Protein AF-M5FWN9-F1 (afdb_monomer_lite)

Foldseek 3Di:
DDDDDDDDDPPPPPPPPDFDKFKKKWWDFDQFKTKIKRDDPVLVVLVQLLQLFPVRQFWPDWDWDADPVRITMIITGGFDRQQPDLQRALLVLQVVQSSVFSCVLVVWFWDDFDDFDPDPRGTLGMTMTMHRPDDDPPPQRFQGKKKWFALDQFKIKTGQDFPVCLVVLVVLLCVLQVVFFDDKDDDPDSMIITGGHPDGQADDPDDPDPDGSVNVSQVVCVVVVWHWRDFADGNDPDPDGGMTMTTDSPGHRVSPPVSVVSVCSSVVPPDDP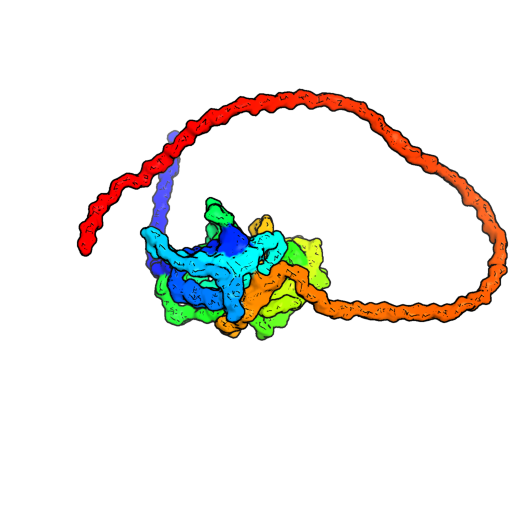DPPDPPPPPPPPPDDDDDDDDDDDDDDDDDDDDDDDDDDDDDDDDDDDDDDDDDDDDDDDDDDDDDDDDDDDDDDDDD

Radius of gyration: 31.68 Å; chains: 1; bounding box: 100×68×86 Å

Organism: Dacryopinax primogenitus (strain DJM 731) (NCBI:txid1858805)

Sequence (351 aa):
MTSKPRRGAFKRGDSATSSPTAFGRLDLCGSNIIRLVGFPLDVLEGLQPVLRGDDGRGVLNVKKYTNEKGEKTAVLTLLGKPWTTDCGNVSTDILLTVICGHLHKHLFQPTTGLPPPRTTPPVHLSITFKRPVHPPSDAPRTRSVFAISFPTPTLVRTVSIPAVDEPLIFTEILGLWGGEVRDYRSLADGCYDIRLRPRRLFSSNSVGDNQTPLSALIEYLHSKGFPLIHSLHFHSKSPYPDFFLFDCPDGPVREDADPAYVNHVLTAQDGYYPDLVVEKKTKVKKERGPPTVEPKKGLFSFLRGRRSSNPNPTIAPAAVAAVTDFHSRHSLDSRPDASSFYANGVAESYM

Structure (mmCIF, N/CA/C/O backbone):
data_AF-M5FWN9-F1
#
_entry.id   AF-M5FWN9-F1
#
loop_
_atom_site.group_PDB
_atom_site.id
_atom_site.type_symbol
_atom_site.label_atom_id
_atom_site.label_alt_id
_atom_site.label_comp_id
_atom_site.label_asym_id
_atom_site.label_entity_id
_atom_site.label_seq_id
_atom_site.pdbx_PDB_ins_code
_atom_site.Cartn_x
_atom_site.Cartn_y
_atom_site.Cartn_z
_atom_site.occupancy
_atom_site.B_iso_or_equiv
_atom_site.auth_seq_id
_atom_site.auth_comp_id
_atom_site.auth_asym_id
_atom_site.auth_atom_id
_atom_site.pdbx_PDB_model_num
ATOM 1 N N . MET A 1 1 ? -33.454 51.004 -8.753 1.00 43.19 1 MET A N 1
ATOM 2 C CA . MET A 1 1 ? -33.748 50.012 -7.694 1.00 43.19 1 MET A CA 1
ATOM 3 C C . MET A 1 1 ? -33.302 48.644 -8.186 1.00 43.19 1 MET A C 1
ATOM 5 O O . MET A 1 1 ? -33.863 48.170 -9.162 1.00 43.19 1 MET A O 1
ATOM 9 N N . THR A 1 2 ? -32.279 48.042 -7.582 1.00 47.12 2 THR A N 1
ATOM 10 C CA . THR A 1 2 ? -31.734 46.734 -7.990 1.00 47.12 2 THR A CA 1
ATOM 11 C C . THR A 1 2 ? -32.120 45.667 -6.966 1.00 47.12 2 THR A C 1
ATOM 13 O O . THR A 1 2 ? -31.725 45.729 -5.802 1.00 47.12 2 THR A O 1
ATOM 16 N N . SER A 1 3 ? -32.934 44.694 -7.377 1.00 55.44 3 SER A N 1
ATOM 17 C CA . SER A 1 3 ? -33.392 43.608 -6.509 1.00 55.44 3 SER A CA 1
ATOM 18 C C . SER A 1 3 ? -32.260 42.607 -6.252 1.00 55.44 3 SER A C 1
ATOM 20 O O . SER A 1 3 ? -31.730 41.989 -7.174 1.00 55.44 3 SER A O 1
ATOM 22 N N . LYS A 1 4 ? -31.881 42.418 -4.981 1.00 58.03 4 LYS A N 1
ATOM 23 C CA . LYS A 1 4 ? -30.938 41.353 -4.606 1.00 58.03 4 LYS A CA 1
ATOM 24 C C . LYS A 1 4 ? -31.556 39.982 -4.926 1.00 58.03 4 LYS A C 1
ATOM 26 O O . LYS A 1 4 ? -32.683 39.734 -4.488 1.00 58.03 4 LYS A O 1
ATOM 31 N N . PRO A 1 5 ? -30.839 39.068 -5.605 1.00 60.06 5 PRO A N 1
ATOM 32 C CA . PRO A 1 5 ? -31.324 37.710 -5.801 1.00 60.06 5 PRO A CA 1
ATOM 33 C C . PRO A 1 5 ? -31.457 37.013 -4.442 1.00 60.06 5 PRO A C 1
ATOM 35 O O . PRO A 1 5 ? -30.517 36.988 -3.641 1.00 60.06 5 PRO A O 1
ATOM 38 N N . ARG A 1 6 ? -32.636 36.443 -4.167 1.00 63.00 6 ARG A N 1
ATOM 39 C CA . ARG A 1 6 ? -32.842 35.585 -2.994 1.00 63.00 6 ARG A CA 1
ATOM 40 C C . ARG A 1 6 ? -31.930 34.365 -3.129 1.00 63.00 6 ARG A C 1
ATOM 42 O O . ARG A 1 6 ? -32.027 33.643 -4.118 1.00 63.00 6 ARG A O 1
ATOM 49 N N . ARG A 1 7 ? -31.071 34.120 -2.132 1.00 66.00 7 ARG A N 1
ATOM 50 C CA . ARG A 1 7 ? -30.319 32.859 -2.027 1.00 66.00 7 ARG A CA 1
ATOM 51 C C . ARG A 1 7 ? -31.328 31.712 -2.017 1.00 66.00 7 ARG A C 1
ATOM 53 O O . ARG A 1 7 ? -32.129 31.623 -1.089 1.00 66.00 7 ARG A O 1
ATOM 60 N N . GLY A 1 8 ? -31.303 30.873 -3.051 1.00 66.50 8 GLY A N 1
ATOM 61 C CA . GLY A 1 8 ? -32.118 29.666 -3.092 1.00 66.50 8 GLY A CA 1
ATOM 62 C C . GLY A 1 8 ? -31.768 28.781 -1.901 1.00 66.50 8 GLY A C 1
ATOM 63 O O . GLY A 1 8 ? -30.589 28.548 -1.630 1.00 66.50 8 GLY A O 1
ATOM 64 N N . ALA A 1 9 ? -32.780 28.313 -1.173 1.00 65.44 9 ALA A N 1
ATOM 65 C CA . ALA A 1 9 ? -32.561 27.309 -0.146 1.00 65.44 9 ALA A CA 1
ATOM 66 C C . ALA A 1 9 ? -32.003 26.053 -0.824 1.00 65.44 9 ALA A C 1
ATOM 68 O O . ALA A 1 9 ? -32.633 25.515 -1.737 1.00 65.44 9 ALA A O 1
ATOM 69 N N . PHE A 1 10 ? -30.829 25.591 -0.388 1.00 62.97 10 PHE A N 1
ATOM 70 C CA . PHE A 1 10 ? -30.332 24.280 -0.784 1.00 62.97 10 PHE A CA 1
ATOM 71 C C . PHE A 1 10 ? -31.369 23.248 -0.344 1.00 62.97 10 PHE A C 1
ATOM 73 O O . PHE A 1 10 ? -31.519 22.991 0.853 1.00 62.97 10 PHE A O 1
ATOM 80 N N . LYS A 1 11 ? -32.088 22.660 -1.307 1.00 52.62 11 LYS A N 1
ATOM 81 C CA . LYS A 1 11 ? -32.835 21.433 -1.051 1.00 52.62 11 LYS A CA 1
ATOM 82 C C . LYS A 1 11 ? -31.810 20.415 -0.563 1.00 52.62 11 LYS A C 1
ATOM 84 O O . LYS A 1 11 ? -30.952 19.996 -1.338 1.00 52.62 11 LYS A O 1
ATOM 89 N N . ARG A 1 12 ? -31.888 20.034 0.715 1.00 55.81 12 ARG A N 1
ATOM 90 C CA . ARG A 1 12 ? -31.335 18.751 1.148 1.00 55.81 12 ARG A CA 1
ATOM 91 C C . ARG A 1 12 ? -32.097 17.720 0.328 1.00 55.81 12 ARG A C 1
ATOM 93 O O . ARG A 1 12 ? -33.279 17.522 0.584 1.00 55.81 12 ARG A O 1
ATOM 100 N N . GLY A 1 13 ? -31.461 17.183 -0.713 1.00 56.81 13 GLY A N 1
ATOM 101 C CA . GLY A 1 13 ? -32.001 16.023 -1.409 1.00 56.81 13 GLY A CA 1
ATOM 102 C C . GLY A 1 13 ? -32.223 14.942 -0.365 1.00 56.81 13 GLY A C 1
ATOM 103 O O . GLY A 1 13 ? -31.362 14.778 0.506 1.00 56.81 13 GLY A O 1
ATOM 104 N N . ASP A 1 14 ? -33.392 14.306 -0.408 1.00 45.78 14 ASP A N 1
ATOM 105 C CA . ASP A 1 14 ? -33.816 13.343 0.601 1.00 45.78 14 ASP A CA 1
ATOM 106 C C . ASP A 1 14 ? -32.684 12.351 0.836 1.00 45.78 14 ASP A C 1
ATOM 108 O O . ASP A 1 14 ? -32.205 11.697 -0.094 1.00 45.78 14 ASP A O 1
ATOM 112 N N . SER A 1 15 ? -32.167 12.355 2.065 1.00 53.25 15 SER A N 1
ATOM 113 C CA . SER A 1 15 ? -30.934 11.663 2.405 1.00 53.25 15 SER A CA 1
ATOM 114 C C . SER A 1 15 ? -31.164 10.173 2.227 1.00 53.25 15 SER A C 1
ATOM 116 O O . SER A 1 15 ? -31.764 9.539 3.098 1.00 53.25 15 SER A O 1
ATOM 118 N N . ALA A 1 16 ? -30.714 9.658 1.079 1.00 56.50 16 ALA A N 1
ATOM 119 C CA . ALA A 1 16 ? -30.777 8.252 0.725 1.00 56.50 16 ALA A CA 1
ATOM 120 C C . ALA A 1 16 ? -30.344 7.428 1.933 1.00 56.50 16 ALA A C 1
ATOM 122 O O . ALA A 1 16 ? -29.352 7.770 2.581 1.00 56.50 16 ALA A O 1
ATOM 123 N N . THR A 1 17 ? -31.113 6.384 2.240 1.00 56.47 17 THR A N 1
ATOM 124 C CA . THR A 1 17 ? -30.954 5.524 3.415 1.00 56.47 17 THR A CA 1
ATOM 125 C C . THR A 1 17 ? -29.614 4.796 3.362 1.00 56.47 17 THR A C 1
ATOM 127 O O . THR A 1 17 ? -29.535 3.633 2.963 1.00 56.47 17 THR A O 1
ATOM 130 N N . SER A 1 18 ? -28.538 5.498 3.714 1.00 71.56 18 SER A N 1
ATOM 131 C CA . SER A 1 18 ? -27.199 4.947 3.758 1.00 71.56 18 SER A CA 1
ATOM 132 C C . SER A 1 18 ? -27.162 3.914 4.869 1.00 71.56 18 SER A C 1
ATOM 134 O O . SER A 1 18 ? -27.456 4.204 6.030 1.00 71.56 18 SER A O 1
ATOM 136 N N . SER A 1 19 ? -26.811 2.684 4.499 1.00 78.94 19 SER A N 1
ATOM 137 C CA . SER A 1 19 ? -26.556 1.636 5.475 1.00 78.94 19 SER A CA 1
ATOM 138 C C . SER A 1 19 ? -25.526 2.139 6.494 1.00 78.94 19 SER A C 1
ATOM 140 O O . SER A 1 19 ? -24.578 2.841 6.115 1.00 78.94 19 SER A O 1
ATOM 142 N N . PRO A 1 20 ? -25.698 1.832 7.793 1.00 86.62 20 PRO A N 1
ATOM 143 C CA . PRO A 1 20 ? -24.765 2.285 8.812 1.00 86.62 20 PRO A CA 1
ATOM 144 C C . PRO A 1 20 ? -23.349 1.826 8.454 1.00 86.62 20 PRO A C 1
ATOM 146 O O . PRO A 1 20 ? -23.134 0.684 8.039 1.00 86.62 20 PRO A O 1
ATOM 149 N N . THR A 1 21 ? -22.382 2.731 8.587 1.00 91.31 21 THR A N 1
ATOM 150 C CA . THR A 1 21 ? -20.977 2.498 8.233 1.00 91.31 21 THR A CA 1
ATOM 151 C C . THR A 1 21 ? -20.097 2.609 9.469 1.00 91.31 21 THR A C 1
ATOM 153 O O . THR A 1 21 ? -20.176 3.572 10.226 1.00 91.31 21 THR A O 1
ATOM 156 N N . ALA A 1 22 ? -19.251 1.602 9.671 1.00 93.56 22 ALA A N 1
ATOM 157 C CA . ALA A 1 22 ? -18.143 1.662 10.605 1.00 93.56 22 ALA A CA 1
ATOM 158 C C . ALA A 1 22 ? -16.981 2.423 9.954 1.00 93.56 22 ALA A C 1
ATOM 160 O O . ALA A 1 22 ? -16.722 2.271 8.756 1.00 93.56 22 ALA A O 1
ATOM 161 N N . PHE A 1 23 ? -16.259 3.200 10.756 1.00 94.69 23 PHE A N 1
ATOM 162 C CA . PHE A 1 23 ? -15.080 3.943 10.328 1.00 94.69 23 PHE A CA 1
ATOM 163 C C . PHE A 1 23 ? -13.867 3.518 11.149 1.00 94.69 23 PHE A C 1
ATOM 165 O O . PHE A 1 23 ? -13.974 3.297 12.353 1.00 94.69 23 PHE A O 1
ATOM 172 N N . GLY A 1 24 ? -12.714 3.431 10.493 1.00 95.19 24 GLY A N 1
ATOM 173 C CA . GLY A 1 24 ? -11.424 3.221 11.142 1.00 95.19 24 GLY A CA 1
ATOM 174 C C . GLY A 1 24 ? -10.383 4.196 10.602 1.00 95.19 24 GLY A C 1
ATOM 175 O O . GLY A 1 24 ? -10.534 4.707 9.494 1.00 95.19 24 GLY A O 1
ATOM 176 N N . ARG A 1 25 ? -9.321 4.471 11.361 1.00 95.00 25 ARG A N 1
ATOM 177 C CA . ARG A 1 25 ? -8.203 5.315 10.917 1.00 95.00 25 ARG A CA 1
ATOM 178 C C . ARG A 1 25 ? -6.862 4.664 11.223 1.00 95.00 25 ARG A C 1
ATOM 180 O O . ARG A 1 25 ? -6.596 4.308 12.371 1.00 95.00 25 ARG A O 1
ATOM 187 N N . LEU A 1 26 ? -6.043 4.523 10.189 1.00 95.12 26 LEU A N 1
ATOM 188 C CA . LEU A 1 26 ? -4.643 4.118 10.257 1.00 95.12 26 LEU A CA 1
ATOM 189 C C . LEU A 1 26 ? -3.780 5.380 10.251 1.00 95.12 26 LEU A C 1
ATOM 191 O O . LEU A 1 26 ? -3.837 6.137 9.287 1.00 95.12 26 LEU A O 1
ATOM 195 N N . ASP A 1 27 ? -2.966 5.576 11.284 1.00 94.00 27 ASP A N 1
ATOM 196 C CA . ASP A 1 27 ? -1.932 6.610 11.323 1.00 94.00 27 ASP A CA 1
ATOM 197 C C . ASP A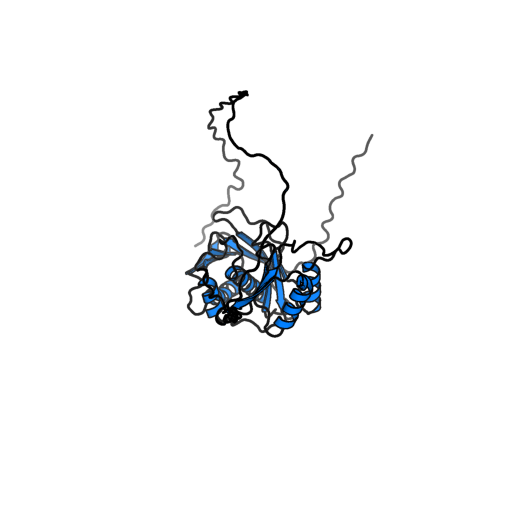 1 27 ? -0.544 5.946 11.436 1.00 94.00 27 ASP A C 1
ATOM 199 O O . ASP A 1 27 ? -0.323 5.114 12.322 1.00 94.00 27 ASP A O 1
ATOM 203 N N . LEU A 1 28 ? 0.404 6.331 10.576 1.00 93.06 28 LEU A N 1
ATOM 204 C CA . LEU A 1 28 ? 1.828 6.003 10.721 1.00 93.06 28 LEU A CA 1
ATOM 205 C C . LEU A 1 28 ? 2.528 7.172 11.424 1.00 93.06 28 LEU A C 1
ATOM 207 O O . LEU A 1 28 ? 2.612 8.275 10.883 1.00 93.06 28 LEU A O 1
ATOM 211 N N . CYS A 1 29 ? 2.997 6.942 12.647 1.00 92.81 29 CYS A N 1
ATOM 212 C CA . CYS A 1 29 ? 3.377 7.971 13.613 1.00 92.81 29 CYS A CA 1
ATOM 213 C C . CYS A 1 29 ? 4.830 7.827 14.092 1.00 92.81 29 CYS A C 1
ATOM 215 O O . CYS A 1 29 ? 5.324 6.723 14.333 1.00 92.81 29 CYS A O 1
ATOM 217 N N . GLY A 1 30 ? 5.500 8.952 14.349 1.00 92.06 30 GLY A N 1
ATOM 218 C CA . GLY A 1 30 ? 6.883 8.957 14.837 1.00 92.06 30 GLY A CA 1
ATOM 219 C C . GLY A 1 30 ? 7.803 8.183 13.900 1.00 92.06 30 GLY A C 1
ATOM 220 O O . GLY A 1 30 ? 7.626 8.247 12.695 1.00 92.06 30 GLY A O 1
ATOM 221 N N . SER A 1 31 ? 8.757 7.419 14.428 1.00 90.19 31 SER A N 1
ATOM 222 C CA . SER A 1 31 ? 9.664 6.618 13.592 1.00 90.19 31 SER A CA 1
ATOM 223 C C . SER A 1 31 ? 9.184 5.196 13.279 1.00 90.19 31 SER A C 1
ATOM 225 O O . SER A 1 31 ? 9.694 4.577 12.350 1.00 90.19 31 SER A O 1
ATOM 227 N N . ASN A 1 32 ? 8.288 4.647 14.104 1.00 92.69 32 ASN A N 1
ATOM 228 C CA . ASN A 1 32 ? 8.003 3.208 14.161 1.00 92.69 32 ASN A CA 1
ATOM 229 C C . ASN A 1 32 ? 6.676 2.863 14.873 1.00 92.69 32 ASN A C 1
ATOM 231 O O . ASN A 1 32 ? 6.500 1.740 15.339 1.00 92.69 32 ASN A O 1
ATOM 235 N N . ILE A 1 33 ? 5.751 3.815 15.023 1.00 93.69 33 ILE A N 1
ATOM 236 C CA . ILE A 1 33 ? 4.442 3.586 15.648 1.00 93.69 33 ILE A CA 1
ATOM 237 C C . ILE A 1 33 ? 3.354 3.468 14.576 1.00 93.69 33 ILE A C 1
ATOM 239 O O . ILE A 1 33 ? 3.084 4.430 13.865 1.00 93.69 33 ILE A O 1
ATOM 243 N N . ILE A 1 34 ? 2.659 2.334 14.521 1.00 94.12 34 ILE A N 1
ATOM 244 C CA . ILE A 1 34 ? 1.365 2.224 13.836 1.00 94.12 34 ILE A CA 1
ATOM 245 C C . ILE A 1 34 ? 0.270 2.503 14.867 1.00 94.12 34 ILE A C 1
ATOM 247 O O . ILE A 1 34 ? 0.265 1.913 15.949 1.00 94.12 34 ILE A O 1
ATOM 251 N N . ARG A 1 35 ? -0.685 3.374 14.543 1.00 95.25 35 ARG A N 1
ATOM 252 C CA . ARG A 1 35 ? -1.894 3.595 15.342 1.00 95.25 35 ARG A CA 1
ATOM 253 C C . ARG A 1 35 ? -3.125 3.246 14.513 1.00 95.25 35 ARG A C 1
ATOM 255 O O . ARG A 1 35 ? -3.277 3.711 13.391 1.00 95.25 35 ARG A O 1
ATOM 262 N N . LEU A 1 36 ? -4.010 2.450 15.097 1.00 95.62 36 LEU A N 1
ATOM 263 C CA . LEU A 1 36 ? -5.264 1.993 14.510 1.00 95.62 36 LEU A CA 1
ATOM 264 C C . LEU A 1 36 ? -6.401 2.415 15.441 1.00 95.62 36 LEU A C 1
ATOM 266 O O . LEU A 1 36 ? -6.452 1.965 16.584 1.00 95.62 36 LEU A O 1
ATOM 270 N N . VAL A 1 37 ? -7.290 3.287 14.972 1.00 95.25 37 VAL A N 1
ATOM 271 C CA . VAL A 1 37 ? -8.417 3.846 15.742 1.00 95.25 37 VAL A CA 1
ATOM 272 C C . VAL A 1 37 ? -9.736 3.392 15.123 1.00 95.25 37 VAL A C 1
ATOM 274 O O . VAL A 1 37 ? -9.850 3.372 13.903 1.00 95.25 37 VAL A O 1
ATOM 277 N N . GLY A 1 38 ? -10.733 3.035 15.933 1.00 94.94 38 GLY A N 1
ATOM 278 C CA . GLY A 1 38 ? -12.094 2.703 15.480 1.00 94.94 38 GLY A CA 1
ATOM 279 C C . GLY A 1 38 ? -12.271 1.302 14.882 1.00 94.94 38 GLY A C 1
ATOM 280 O O . GLY A 1 38 ? -13.395 0.892 14.600 1.00 94.94 38 GLY A O 1
ATOM 281 N N . PHE A 1 39 ? -11.194 0.529 14.720 1.00 95.38 39 PHE A N 1
ATOM 282 C CA . PHE A 1 39 ? -11.284 -0.820 14.162 1.00 95.38 39 PHE A CA 1
ATOM 283 C C . PHE A 1 39 ? -11.860 -1.844 15.168 1.00 95.38 39 PHE A C 1
ATOM 285 O O . PHE A 1 39 ? -11.557 -1.781 16.365 1.00 95.38 39 PHE A O 1
ATOM 292 N N . PRO A 1 40 ? -12.668 -2.814 14.695 1.00 93.44 40 PRO A N 1
ATOM 293 C CA . PRO A 1 40 ? -13.109 -3.968 15.477 1.00 93.44 40 PRO A CA 1
ATOM 294 C C . PRO A 1 40 ? -11.946 -4.804 16.038 1.00 93.44 40 PRO A C 1
ATOM 296 O O . PRO A 1 40 ? -10.850 -4.823 15.478 1.00 93.44 40 PRO A O 1
ATOM 299 N N . LEU A 1 41 ? -12.179 -5.498 17.158 1.00 90.25 41 LEU A N 1
ATOM 300 C CA . LEU A 1 41 ? -11.115 -6.201 17.888 1.00 90.25 41 LEU A CA 1
ATOM 301 C C . LEU A 1 41 ? -10.550 -7.392 17.098 1.00 90.25 41 LEU A C 1
ATOM 303 O O . LEU A 1 41 ? -9.341 -7.580 17.094 1.00 90.25 41 LEU A O 1
ATOM 307 N N . ASP A 1 42 ? -11.405 -8.113 16.373 1.00 91.12 42 ASP A N 1
ATOM 308 C CA . ASP A 1 42 ? -11.055 -9.192 15.443 1.00 91.12 42 ASP A CA 1
ATOM 309 C C . ASP A 1 42 ? -10.075 -8.725 14.356 1.00 91.12 42 ASP A C 1
ATOM 311 O O . ASP A 1 42 ? -9.082 -9.395 14.081 1.00 91.12 42 ASP A O 1
ATOM 315 N N . VAL A 1 43 ? -10.293 -7.531 13.796 1.00 92.88 43 VAL A N 1
ATOM 316 C CA . VAL A 1 43 ? -9.403 -6.931 12.789 1.00 92.88 43 VAL A CA 1
ATOM 317 C C . VAL A 1 43 ? -8.042 -6.600 13.402 1.00 92.88 43 VAL A C 1
ATOM 319 O O . VAL A 1 43 ? -7.006 -6.873 12.798 1.00 92.88 43 VAL A O 1
ATOM 322 N N . LEU A 1 44 ? -8.040 -6.027 14.610 1.00 91.88 44 LEU A N 1
ATOM 323 C CA . LEU A 1 44 ? -6.824 -5.666 15.344 1.00 91.88 44 LEU A CA 1
ATOM 324 C C . LEU A 1 44 ? -6.027 -6.897 15.801 1.00 91.88 44 LEU A C 1
ATOM 326 O O . LEU A 1 44 ? -4.801 -6.839 15.879 1.00 91.88 44 LEU A O 1
ATOM 330 N N . GLU A 1 45 ? -6.711 -7.996 16.112 1.00 90.06 45 GLU A N 1
ATOM 331 C CA . GLU A 1 45 ? -6.102 -9.259 16.532 1.00 90.06 45 GLU A CA 1
ATOM 332 C C . GLU A 1 45 ? -5.577 -10.068 15.357 1.00 90.06 45 GLU A C 1
ATOM 334 O O . GLU A 1 45 ? -4.454 -10.551 15.446 1.00 90.06 45 GLU A O 1
ATOM 339 N N . GLY A 1 46 ? -6.295 -10.120 14.232 1.00 89.19 46 GLY A N 1
ATOM 340 C CA . GLY A 1 46 ? -5.798 -10.750 13.008 1.00 89.19 46 GLY A CA 1
ATOM 341 C C . GLY A 1 46 ? -4.554 -10.064 12.430 1.00 89.19 46 GLY A C 1
ATOM 342 O O . GLY A 1 46 ? -3.683 -10.735 11.889 1.00 89.19 46 GLY A O 1
ATOM 343 N N . LEU A 1 47 ? -4.416 -8.743 12.599 1.00 88.31 47 LEU A N 1
ATOM 344 C CA . LEU A 1 47 ? -3.247 -8.003 12.106 1.00 88.31 47 LEU A CA 1
ATOM 345 C C . LEU A 1 47 ? -1.981 -8.257 12.947 1.00 88.31 47 LEU A C 1
ATOM 347 O O . LEU A 1 47 ? -0.860 -8.099 12.465 1.00 88.31 47 LEU A O 1
ATOM 351 N N . GLN A 1 48 ? -2.133 -8.623 14.222 1.00 87.12 48 GLN A N 1
ATOM 352 C CA . GLN A 1 48 ? -1.013 -8.712 15.159 1.00 87.12 48 GLN A CA 1
ATOM 353 C C . GLN A 1 48 ? -0.024 -9.860 14.843 1.00 87.12 48 GLN A C 1
ATOM 355 O O . GLN A 1 48 ? 1.176 -9.589 14.902 1.00 87.12 48 GLN A O 1
ATOM 360 N N . PRO A 1 49 ? -0.450 -11.095 14.498 1.00 84.31 49 PRO A N 1
ATOM 361 C CA . PRO A 1 49 ? 0.439 -12.143 13.987 1.00 84.31 49 PRO A CA 1
ATOM 362 C C . PRO A 1 49 ? 1.138 -11.730 12.691 1.00 84.31 49 PRO A C 1
ATOM 364 O O . PRO A 1 49 ? 2.362 -11.785 12.617 1.00 84.31 49 PRO A O 1
ATOM 367 N N . VAL A 1 50 ? 0.366 -11.214 11.727 1.00 81.56 50 VAL A N 1
ATOM 368 C CA . VAL A 1 50 ? 0.849 -10.784 10.405 1.00 81.56 50 VAL A CA 1
ATOM 369 C C . VAL A 1 50 ? 1.991 -9.768 10.524 1.00 81.56 50 VAL A C 1
ATOM 371 O O . VAL A 1 50 ? 2.974 -9.851 9.800 1.00 81.56 50 VAL A O 1
ATOM 374 N N . LEU A 1 51 ? 1.906 -8.829 11.471 1.00 83.56 51 LEU A N 1
ATOM 375 C CA . LEU A 1 51 ? 2.961 -7.838 11.701 1.00 83.56 51 LEU A CA 1
ATOM 376 C C . LEU A 1 51 ? 4.118 -8.325 12.584 1.00 83.56 51 LEU A C 1
ATOM 378 O O . LEU A 1 51 ? 5.192 -7.724 12.564 1.00 83.56 51 LEU A O 1
ATOM 382 N N . ARG A 1 52 ? 3.915 -9.366 13.398 1.00 80.38 52 ARG A N 1
ATOM 383 C CA . ARG A 1 52 ? 4.943 -9.885 14.314 1.00 80.38 52 ARG A CA 1
ATOM 384 C C . ARG A 1 52 ? 6.022 -10.694 13.613 1.00 80.38 52 ARG A C 1
ATOM 386 O O . ARG A 1 52 ? 7.158 -10.667 14.083 1.00 80.38 52 ARG A O 1
ATOM 393 N N . GLY A 1 53 ? 5.657 -11.403 12.552 1.00 68.44 53 GLY A N 1
ATOM 394 C CA . GLY A 1 53 ? 6.517 -12.409 11.951 1.00 68.44 53 GLY A CA 1
ATOM 395 C C . GLY A 1 53 ? 6.702 -13.660 12.829 1.00 68.44 53 GLY A C 1
ATOM 396 O O . GLY A 1 53 ? 6.298 -13.668 13.994 1.00 68.44 53 GLY A O 1
ATOM 397 N N . ASP A 1 54 ? 7.352 -14.702 12.303 1.00 53.53 54 ASP A N 1
ATOM 398 C CA . ASP A 1 54 ? 7.450 -16.023 12.964 1.00 53.53 54 ASP A CA 1
ATOM 399 C C . ASP A 1 54 ? 8.413 -15.976 14.150 1.00 53.53 54 ASP A C 1
ATOM 401 O O . ASP A 1 54 ? 8.107 -16.430 15.250 1.00 53.53 54 ASP A O 1
ATOM 405 N N . ASP A 1 55 ? 9.544 -15.293 13.970 1.00 51.59 55 ASP A N 1
ATOM 406 C CA . ASP A 1 55 ? 10.491 -14.984 15.045 1.00 51.59 55 ASP A CA 1
ATOM 407 C C . ASP A 1 55 ? 9.927 -13.999 16.092 1.00 51.59 55 ASP A C 1
ATOM 409 O O . ASP A 1 55 ? 10.614 -13.675 17.064 1.00 51.59 55 ASP A O 1
ATOM 413 N N . GLY A 1 56 ? 8.718 -13.456 15.883 1.00 51.88 56 GLY A N 1
ATOM 414 C CA . GLY A 1 56 ? 8.058 -12.496 16.772 1.00 51.88 56 GLY A CA 1
ATOM 415 C C . GLY A 1 56 ? 8.719 -11.114 16.864 1.00 51.88 56 GLY A C 1
ATOM 416 O O . GLY A 1 56 ? 8.427 -10.368 17.801 1.00 51.88 56 GLY A O 1
ATOM 417 N N . ARG A 1 57 ? 9.625 -10.765 15.939 1.00 51.59 57 ARG A N 1
ATOM 418 C CA . ARG A 1 57 ? 10.508 -9.587 16.047 1.00 51.59 57 ARG A CA 1
ATOM 419 C C . ARG A 1 57 ? 9.923 -8.311 15.452 1.00 51.59 57 ARG A C 1
ATOM 421 O O . ARG A 1 57 ? 10.379 -7.233 15.824 1.00 51.59 57 ARG A O 1
ATOM 428 N N . GLY A 1 58 ? 8.925 -8.396 14.574 1.00 69.88 58 GLY A N 1
ATOM 429 C CA . GLY A 1 58 ? 8.423 -7.231 13.844 1.00 69.88 58 GLY A CA 1
ATOM 430 C C . GLY A 1 58 ? 7.708 -6.182 14.706 1.00 69.88 58 GLY A C 1
ATOM 431 O O . GLY A 1 58 ? 7.849 -4.978 1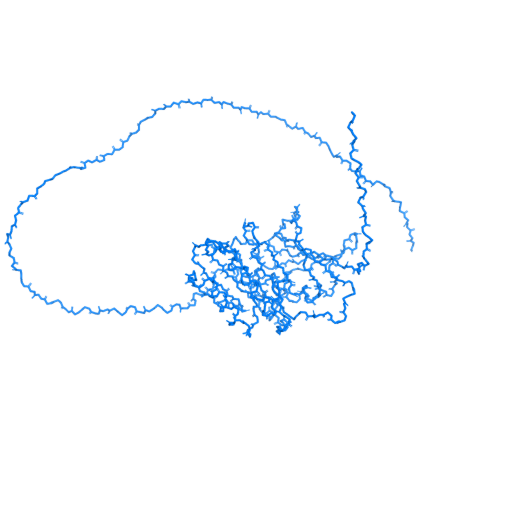4.475 1.00 69.88 58 GLY A O 1
ATOM 432 N N . VAL A 1 59 ? 6.999 -6.614 15.756 1.00 78.56 59 VAL A N 1
ATOM 433 C CA . VAL A 1 59 ? 6.253 -5.737 16.677 1.00 78.56 59 VAL A CA 1
ATOM 434 C C . VAL A 1 59 ? 6.762 -5.907 18.106 1.00 78.56 59 VAL A C 1
ATOM 436 O O . VAL A 1 59 ? 6.439 -6.884 18.781 1.00 78.56 59 VAL A O 1
ATOM 439 N N . LEU A 1 60 ? 7.484 -4.898 18.594 1.00 80.12 60 LEU A N 1
ATOM 440 C CA . LEU A 1 60 ? 8.023 -4.820 19.955 1.00 80.12 60 LEU A CA 1
ATOM 441 C C . LEU A 1 60 ? 6.934 -4.720 21.030 1.00 80.12 60 LEU A C 1
ATOM 443 O O . LEU A 1 60 ? 7.092 -5.248 22.128 1.00 80.12 60 LEU A O 1
ATOM 447 N N . ASN A 1 61 ? 5.850 -3.989 20.758 1.00 87.62 61 ASN A N 1
ATOM 448 C CA . ASN A 1 61 ? 4.795 -3.739 21.740 1.00 87.62 61 ASN A CA 1
ATOM 449 C C . ASN A 1 61 ? 3.444 -3.508 21.053 1.00 87.62 61 ASN A C 1
ATOM 451 O O . ASN A 1 61 ? 3.388 -2.868 20.005 1.00 87.62 61 ASN A O 1
ATOM 455 N N . VAL A 1 62 ? 2.360 -3.980 21.669 1.00 90.44 62 VAL A N 1
ATOM 456 C CA . VAL A 1 62 ? 0.978 -3.700 21.263 1.00 90.44 62 VAL A CA 1
ATOM 457 C C . VAL A 1 62 ? 0.213 -3.204 22.482 1.00 90.44 62 VAL A C 1
ATOM 459 O O . VAL A 1 62 ? -0.092 -3.973 23.391 1.00 90.44 62 VAL A O 1
ATOM 462 N N . LYS A 1 63 ? -0.136 -1.916 22.491 1.00 93.56 63 LYS A N 1
ATOM 463 C CA . LYS A 1 63 ? -1.009 -1.314 23.504 1.00 93.56 63 LYS A CA 1
ATOM 464 C C . LYS A 1 63 ? -2.414 -1.177 22.931 1.00 93.56 63 LYS A C 1
ATOM 466 O O . LYS A 1 63 ? -2.623 -0.383 22.017 1.00 93.56 63 LYS A O 1
ATOM 471 N N . LYS A 1 64 ? -3.369 -1.935 23.469 1.00 93.50 64 LYS A N 1
ATOM 472 C CA . LYS A 1 64 ? -4.804 -1.801 23.172 1.00 93.50 64 LYS A CA 1
ATOM 473 C C . LYS A 1 64 ? -5.465 -1.020 24.308 1.00 93.50 64 LYS A C 1
ATOM 475 O O . LYS A 1 64 ? -5.230 -1.338 25.470 1.00 93.50 64 LYS A O 1
ATOM 480 N N . TYR A 1 65 ? -6.269 -0.013 23.988 1.00 93.25 65 TYR A N 1
ATOM 481 C CA . TYR A 1 65 ? -7.074 0.727 24.962 1.00 93.25 65 TYR A CA 1
ATOM 482 C C . TYR A 1 65 ? -8.337 1.294 24.310 1.00 93.25 65 TYR A C 1
ATOM 484 O O . TYR A 1 65 ? -8.400 1.476 23.095 1.00 93.25 65 TYR A O 1
ATOM 492 N N . THR A 1 66 ? -9.338 1.595 25.128 1.00 93.88 66 THR A N 1
ATOM 493 C CA . THR A 1 66 ? -10.538 2.331 24.719 1.00 93.88 66 THR A CA 1
ATOM 494 C C . THR A 1 66 ? -10.420 3.739 25.287 1.00 93.88 66 THR A C 1
ATOM 496 O O . THR A 1 66 ? -10.054 3.885 26.452 1.00 93.88 66 THR A O 1
ATOM 499 N N . ASN A 1 67 ? -10.659 4.777 24.484 1.00 88.88 67 ASN A N 1
ATOM 500 C CA . ASN A 1 67 ? -10.650 6.149 24.997 1.00 88.88 67 ASN A CA 1
ATOM 501 C C . ASN A 1 67 ? -11.975 6.503 25.706 1.00 88.88 67 ASN A C 1
ATOM 503 O O . ASN A 1 67 ? -12.940 5.743 25.662 1.00 88.88 67 ASN A O 1
ATOM 507 N N . GLU A 1 68 ? -12.036 7.686 26.319 1.00 89.56 68 GLU A N 1
ATOM 508 C CA . GLU A 1 68 ? -13.221 8.210 27.026 1.00 89.56 68 GLU A CA 1
ATOM 509 C C . GLU A 1 68 ? -14.493 8.269 26.158 1.00 89.56 68 GLU A C 1
ATOM 511 O O . GLU A 1 68 ? -15.603 8.274 26.680 1.00 89.56 68 GLU A O 1
ATOM 516 N N . LYS A 1 69 ? -14.347 8.281 24.826 1.00 89.00 69 LYS A N 1
ATOM 517 C CA . LYS A 1 69 ? -15.450 8.302 23.852 1.00 89.00 69 LYS A CA 1
ATOM 518 C C . LYS A 1 69 ? -15.903 6.902 23.417 1.00 89.00 69 LYS A C 1
ATOM 520 O O . LYS A 1 69 ? -16.730 6.784 22.518 1.00 89.00 69 LYS A O 1
ATOM 525 N N . GLY A 1 70 ? -15.340 5.842 23.998 1.00 89.62 70 GLY A N 1
ATOM 526 C CA . GLY A 1 70 ? -15.605 4.459 23.596 1.00 89.62 70 GLY A CA 1
ATOM 527 C C . GLY A 1 70 ? -14.845 4.002 22.342 1.00 89.62 70 GLY A C 1
ATOM 528 O O . GLY A 1 70 ? -15.041 2.873 21.889 1.00 89.62 70 GLY A O 1
ATOM 529 N N . GLU A 1 71 ? -13.961 4.828 21.768 1.00 89.56 71 GLU A N 1
ATOM 530 C CA . GLU A 1 71 ? -13.221 4.475 20.554 1.00 89.56 71 GLU A CA 1
ATOM 531 C C . GLU A 1 71 ? -12.066 3.523 20.891 1.00 89.56 71 GLU A C 1
ATOM 533 O O . GLU A 1 71 ? -11.132 3.859 21.631 1.00 89.56 71 GLU A O 1
ATOM 538 N N . LYS A 1 72 ? -12.111 2.320 20.311 1.00 92.69 72 LYS A N 1
ATOM 539 C CA . LYS A 1 72 ? -11.039 1.325 20.420 1.00 92.69 72 LYS A CA 1
ATOM 540 C C . LYS A 1 72 ? -9.805 1.808 19.663 1.00 92.69 72 LYS A C 1
ATOM 542 O O . LYS A 1 72 ? -9.895 2.171 18.491 1.00 92.69 72 LYS A O 1
ATOM 547 N N . THR A 1 73 ? -8.655 1.788 20.325 1.00 94.38 73 THR A N 1
ATOM 548 C CA . THR A 1 73 ? -7.356 2.157 19.760 1.00 94.38 73 THR A CA 1
ATOM 549 C C . THR A 1 73 ? -6.351 1.034 20.006 1.00 94.38 73 THR A C 1
ATOM 551 O O . THR A 1 73 ? -6.174 0.588 21.139 1.00 94.38 73 THR A O 1
ATOM 554 N N . ALA A 1 74 ? -5.643 0.613 18.959 1.00 95.12 74 ALA A N 1
ATOM 555 C CA . ALA A 1 74 ? -4.401 -0.141 19.080 1.00 95.12 74 ALA A CA 1
ATOM 556 C C . ALA A 1 74 ? -3.213 0.730 18.660 1.00 95.12 74 ALA A C 1
ATOM 558 O O . ALA A 1 74 ? -3.251 1.417 17.639 1.00 95.12 74 ALA A O 1
ATOM 559 N N . VAL A 1 75 ? -2.145 0.685 19.448 1.00 95.12 75 VAL A N 1
ATOM 560 C CA . VAL A 1 75 ? -0.862 1.323 19.160 1.00 95.12 75 VAL A CA 1
ATOM 561 C C . VAL A 1 75 ? 0.193 0.229 19.132 1.00 95.12 75 VAL A C 1
ATOM 563 O O . VAL A 1 75 ? 0.473 -0.392 20.157 1.00 95.12 75 VAL A O 1
ATOM 566 N N . LEU A 1 76 ? 0.752 -0.016 17.952 1.00 93.62 76 LEU A N 1
ATOM 567 C CA . LEU A 1 76 ? 1.790 -1.006 17.717 1.00 93.62 76 LEU A CA 1
ATOM 568 C C . LEU A 1 76 ? 3.121 -0.276 17.559 1.00 93.62 76 LEU A C 1
ATOM 570 O O . LEU A 1 76 ? 3.231 0.669 16.780 1.00 93.62 76 LEU A O 1
ATOM 574 N N . THR A 1 77 ? 4.134 -0.706 18.299 1.00 93.31 77 THR A N 1
ATOM 575 C CA . THR A 1 77 ? 5.509 -0.223 18.160 1.00 93.31 77 THR A CA 1
ATOM 576 C C . THR A 1 77 ? 6.304 -1.271 17.400 1.00 93.31 77 THR A C 1
ATOM 578 O O . THR A 1 77 ? 6.466 -2.387 17.887 1.00 93.31 77 THR A O 1
ATOM 581 N N . LEU A 1 78 ? 6.782 -0.915 16.213 1.00 90.25 78 LEU A N 1
ATOM 582 C CA . LEU A 1 78 ? 7.589 -1.773 15.352 1.00 90.25 78 LEU A CA 1
ATOM 583 C C . LEU A 1 78 ? 9.047 -1.818 15.809 1.00 90.25 78 LEU A C 1
ATOM 585 O O . LEU A 1 78 ? 9.544 -0.874 16.434 1.00 90.25 78 LEU A O 1
ATOM 589 N N . LEU A 1 79 ? 9.740 -2.892 15.441 1.00 86.69 79 LEU A N 1
ATOM 590 C CA . LEU A 1 79 ? 11.199 -2.911 15.416 1.00 86.69 79 LEU A CA 1
ATOM 591 C C . LEU A 1 79 ? 11.720 -2.044 14.252 1.00 86.69 79 LEU A C 1
ATOM 593 O O . LEU A 1 79 ? 11.059 -1.890 13.225 1.00 86.69 79 LEU A O 1
ATOM 597 N N . GLY A 1 80 ? 12.906 -1.460 14.429 1.00 85.81 80 GLY A N 1
ATOM 598 C CA . GLY A 1 80 ? 13.517 -0.577 13.436 1.00 85.81 80 GLY A CA 1
ATOM 599 C C . GLY A 1 80 ? 12.805 0.774 13.306 1.00 85.81 80 GLY A C 1
ATOM 600 O O . GLY A 1 80 ? 12.105 1.227 14.214 1.00 85.81 80 GLY A O 1
ATOM 601 N N . LYS A 1 81 ? 13.028 1.447 12.175 1.00 88.88 81 LYS A N 1
ATOM 602 C CA . LYS A 1 81 ? 12.402 2.726 11.807 1.00 88.88 81 LYS A CA 1
ATOM 603 C C . LYS A 1 81 ? 12.029 2.720 10.317 1.00 88.88 81 LYS A C 1
ATOM 605 O O . LYS A 1 81 ? 12.766 3.287 9.507 1.00 88.88 81 LYS A O 1
ATOM 610 N N . PRO A 1 82 ? 10.953 2.021 9.913 1.00 82.81 82 PRO A N 1
ATOM 611 C CA . PRO A 1 82 ? 10.697 1.750 8.497 1.00 82.81 82 PRO A CA 1
ATOM 612 C C . PRO A 1 82 ? 10.545 3.024 7.645 1.00 82.81 82 PRO A C 1
ATOM 614 O O . PRO A 1 82 ? 11.202 3.146 6.616 1.00 82.81 82 PRO A O 1
ATOM 617 N N . TRP A 1 83 ? 9.785 4.020 8.112 1.00 85.12 83 TRP A N 1
ATOM 618 C CA . TRP A 1 83 ? 9.453 5.232 7.344 1.00 85.12 83 TRP A CA 1
ATOM 619 C C . TRP A 1 83 ? 10.289 6.481 7.684 1.00 85.12 83 TRP A C 1
ATOM 621 O O . TRP A 1 83 ? 9.868 7.599 7.394 1.00 85.12 83 TRP A O 1
ATOM 631 N N . THR A 1 84 ? 11.475 6.332 8.292 1.00 78.12 84 THR A N 1
ATOM 632 C CA . THR A 1 84 ? 12.402 7.470 8.511 1.00 78.12 84 THR A CA 1
ATOM 633 C C . THR A 1 84 ? 13.516 7.579 7.470 1.00 78.12 84 THR A C 1
ATOM 635 O O . THR A 1 84 ? 14.415 8.397 7.632 1.00 78.12 84 THR A O 1
ATOM 638 N N . THR A 1 85 ? 13.515 6.733 6.440 1.00 67.38 85 THR A N 1
ATOM 639 C CA . THR A 1 85 ? 14.513 6.754 5.363 1.00 67.38 85 THR A CA 1
ATOM 640 C C . THR A 1 85 ? 14.022 7.597 4.188 1.00 67.38 85 THR A C 1
ATOM 642 O O . THR A 1 85 ? 12.990 7.273 3.603 1.00 67.38 85 THR A O 1
ATOM 645 N N . ASP A 1 86 ? 14.796 8.609 3.785 1.00 63.91 86 ASP A N 1
ATOM 646 C CA . ASP A 1 86 ? 14.456 9.543 2.692 1.00 63.91 86 ASP A CA 1
ATOM 647 C C . ASP A 1 86 ? 14.300 8.882 1.303 1.00 63.91 86 ASP A C 1
ATOM 649 O O . ASP A 1 86 ? 13.781 9.494 0.370 1.00 63.91 86 ASP A O 1
ATOM 653 N N . CYS A 1 87 ? 14.758 7.637 1.153 1.00 63.53 87 CYS A N 1
ATOM 654 C CA . CYS A 1 87 ? 14.697 6.849 -0.075 1.00 63.53 87 CYS A CA 1
ATOM 655 C C . CYS A 1 87 ? 13.786 5.642 0.174 1.00 63.53 87 CYS A C 1
ATOM 657 O O . CYS A 1 87 ? 14.250 4.670 0.768 1.00 63.53 87 CYS A O 1
ATOM 659 N N . GLY A 1 88 ? 12.511 5.720 -0.235 1.00 69.94 88 GLY A N 1
ATOM 660 C CA . GLY A 1 88 ? 11.440 4.798 0.178 1.00 69.94 88 GLY A CA 1
ATOM 661 C C . GLY A 1 88 ? 11.873 3.332 0.295 1.00 69.94 88 GLY A C 1
ATOM 662 O O . GLY A 1 88 ? 12.162 2.659 -0.701 1.00 69.94 88 GLY A O 1
ATOM 663 N N . ASN A 1 89 ? 11.964 2.868 1.541 1.00 83.56 89 ASN A N 1
ATOM 664 C CA . ASN A 1 89 ? 12.479 1.554 1.891 1.00 83.56 89 ASN A CA 1
ATOM 665 C C . ASN A 1 89 ? 11.455 0.471 1.528 1.00 83.56 89 ASN A C 1
ATOM 667 O O . ASN A 1 89 ? 10.338 0.529 2.035 1.00 83.56 89 ASN A O 1
ATOM 671 N N . VAL A 1 90 ? 11.886 -0.535 0.751 1.00 87.44 90 VAL A N 1
ATOM 672 C CA . VAL A 1 90 ? 11.127 -1.741 0.349 1.00 87.44 90 VAL A CA 1
ATOM 673 C C . VAL A 1 90 ? 10.284 -2.285 1.503 1.00 87.44 90 VAL A C 1
ATOM 675 O O . VAL A 1 90 ? 9.112 -2.613 1.330 1.00 87.44 90 VAL A O 1
ATOM 678 N N . SER A 1 91 ? 10.870 -2.322 2.703 1.00 85.44 91 SER A N 1
ATOM 679 C CA . SER A 1 91 ? 10.233 -2.819 3.917 1.00 85.44 91 SER A CA 1
ATOM 680 C C . SER A 1 91 ? 8.927 -2.115 4.273 1.00 85.44 91 SER A C 1
ATOM 682 O O . SER A 1 91 ? 8.018 -2.709 4.844 1.00 85.44 91 SER A O 1
ATOM 684 N N . THR A 1 92 ? 8.846 -0.827 3.960 1.00 87.81 92 THR A N 1
ATOM 685 C CA . THR A 1 92 ? 7.714 0.037 4.289 1.00 87.81 92 THR A CA 1
ATOM 686 C C . THR A 1 92 ? 6.604 -0.121 3.267 1.00 87.81 92 THR A C 1
ATOM 688 O O . THR A 1 92 ? 5.439 -0.155 3.645 1.00 87.81 92 THR A O 1
ATOM 691 N N . ASP A 1 93 ? 6.960 -0.275 1.993 1.00 90.62 93 ASP A N 1
ATOM 692 C CA . ASP A 1 93 ? 6.031 -0.559 0.904 1.00 90.62 93 ASP A CA 1
ATOM 693 C C . ASP A 1 93 ? 5.353 -1.921 1.137 1.00 90.62 93 ASP A C 1
ATOM 695 O O . ASP A 1 93 ? 4.131 -2.036 1.038 1.00 90.62 93 ASP A O 1
ATOM 699 N N . ILE A 1 94 ? 6.137 -2.931 1.538 1.00 89.69 94 ILE A N 1
ATOM 700 C CA . ILE A 1 94 ? 5.653 -4.244 1.986 1.00 89.69 94 ILE A CA 1
ATOM 701 C C . ILE A 1 94 ? 4.706 -4.093 3.174 1.00 89.69 94 ILE A C 1
ATOM 703 O O . ILE A 1 94 ? 3.557 -4.524 3.103 1.00 89.69 94 ILE A O 1
ATOM 707 N N . LEU A 1 95 ? 5.158 -3.442 4.247 1.00 89.19 95 LEU A N 1
ATOM 708 C CA . LEU A 1 95 ? 4.370 -3.240 5.460 1.00 89.19 95 LEU A CA 1
ATOM 709 C C . LEU A 1 95 ? 3.032 -2.538 5.170 1.00 89.19 95 LEU A C 1
ATOM 711 O O . LEU A 1 95 ? 1.994 -2.945 5.688 1.00 89.19 95 LEU A O 1
ATOM 715 N N . LEU A 1 96 ? 3.042 -1.507 4.324 1.00 91.19 96 LEU A N 1
ATOM 716 C CA . LEU A 1 96 ? 1.849 -0.768 3.920 1.00 91.19 96 LEU A CA 1
ATOM 717 C C . LEU A 1 96 ? 0.906 -1.638 3.077 1.00 91.19 96 LEU A C 1
ATOM 719 O O . LEU A 1 96 ? -0.293 -1.659 3.348 1.00 91.19 96 LEU A O 1
ATOM 723 N N . THR A 1 97 ? 1.443 -2.410 2.126 1.00 92.75 97 THR A N 1
ATOM 724 C CA . THR A 1 97 ? 0.681 -3.387 1.324 1.00 92.75 97 THR A CA 1
ATOM 725 C C . THR A 1 97 ? 0.002 -4.421 2.223 1.00 92.75 97 THR A C 1
ATOM 727 O O . THR A 1 97 ? -1.195 -4.660 2.093 1.00 92.75 97 THR A O 1
ATOM 730 N N . VAL A 1 98 ? 0.736 -4.971 3.193 1.00 91.31 98 VAL A N 1
ATOM 731 C CA . VAL A 1 98 ? 0.255 -5.974 4.155 1.00 91.31 98 VAL A CA 1
ATOM 732 C C . VAL A 1 98 ? -0.844 -5.413 5.067 1.00 91.31 98 VAL A C 1
ATOM 734 O O . VAL A 1 98 ? -1.904 -6.026 5.198 1.00 91.31 98 VAL A O 1
ATOM 737 N N . ILE A 1 99 ? -0.649 -4.227 5.661 1.00 92.88 99 ILE A N 1
ATOM 738 C CA . ILE A 1 99 ? -1.666 -3.593 6.520 1.00 92.88 99 ILE A CA 1
ATOM 739 C C . ILE A 1 99 ? -2.923 -3.266 5.712 1.00 92.88 99 ILE A C 1
ATOM 741 O O . ILE A 1 99 ? -4.034 -3.585 6.141 1.00 92.88 99 ILE A O 1
ATOM 745 N N . CYS A 1 100 ? -2.772 -2.636 4.544 1.00 93.81 100 CYS A N 1
ATOM 746 C CA . CYS A 1 100 ? -3.909 -2.283 3.704 1.00 93.81 100 CYS A CA 1
ATOM 747 C C . CYS A 1 100 ? -4.638 -3.525 3.180 1.00 93.81 100 CYS A C 1
ATOM 749 O O . CYS A 1 100 ? -5.865 -3.525 3.193 1.00 93.81 100 CYS A O 1
ATOM 751 N N . GLY A 1 101 ? -3.923 -4.588 2.804 1.00 92.69 101 GLY A N 1
ATOM 752 C CA . GLY A 1 101 ? -4.499 -5.870 2.394 1.00 92.69 101 GLY A CA 1
ATOM 753 C C . GLY A 1 101 ? -5.308 -6.540 3.497 1.00 92.69 101 GLY A C 1
ATOM 754 O O . GLY A 1 101 ? -6.447 -6.940 3.268 1.00 92.69 101 GLY A O 1
ATOM 755 N N . HIS A 1 102 ? -4.779 -6.577 4.723 1.00 92.75 102 HIS A N 1
ATOM 756 C CA . HIS A 1 102 ? -5.510 -7.097 5.881 1.00 92.75 102 HIS A CA 1
ATOM 757 C C . HIS A 1 102 ? -6.798 -6.306 6.151 1.00 92.75 102 HIS A C 1
ATOM 759 O O . HIS A 1 102 ? -7.874 -6.884 6.300 1.00 92.75 102 HIS A O 1
ATOM 765 N N . LEU A 1 103 ? -6.725 -4.971 6.152 1.00 94.31 103 LEU A N 1
ATOM 766 C CA . LEU A 1 103 ? -7.914 -4.125 6.299 1.00 94.31 103 LEU A CA 1
ATOM 767 C C . LEU A 1 103 ? -8.918 -4.358 5.154 1.00 94.31 103 LEU A C 1
ATOM 769 O O . LEU A 1 103 ? -10.119 -4.490 5.405 1.00 94.31 103 LEU A O 1
ATOM 773 N N . HIS A 1 104 ? -8.430 -4.483 3.920 1.00 92.94 104 HIS A N 1
ATOM 774 C CA . HIS A 1 104 ? -9.247 -4.706 2.732 1.00 92.94 104 HIS A CA 1
ATOM 775 C C . HIS A 1 104 ? -9.984 -6.054 2.763 1.00 92.94 104 HIS A C 1
ATOM 777 O O . HIS A 1 104 ? -11.193 -6.085 2.534 1.00 92.94 104 HIS A O 1
ATOM 783 N N . LYS A 1 105 ? -9.310 -7.131 3.190 1.00 90.88 105 LYS A N 1
ATOM 784 C CA . LYS A 1 105 ? -9.899 -8.455 3.461 1.00 90.88 105 LYS A CA 1
ATOM 785 C C . LYS A 1 105 ? -11.033 -8.394 4.493 1.00 90.88 105 LYS A C 1
ATOM 787 O O . LYS A 1 105 ? -12.037 -9.097 4.375 1.00 90.88 105 LYS A O 1
ATOM 792 N N . HIS A 1 106 ? -10.916 -7.510 5.486 1.00 91.94 106 HIS A N 1
ATOM 793 C CA . HIS A 1 106 ? -11.977 -7.209 6.455 1.00 91.94 106 HIS A CA 1
ATOM 794 C C . HIS A 1 106 ? -13.026 -6.197 5.943 1.00 91.94 106 HIS A C 1
ATOM 796 O O . HIS A 1 106 ? -13.808 -5.675 6.745 1.00 91.94 106 HIS A O 1
ATOM 802 N N . LEU A 1 107 ? -13.074 -5.952 4.627 1.00 92.75 107 LEU A N 1
ATOM 803 C CA . LEU A 1 107 ? -13.975 -5.059 3.886 1.00 92.75 107 LEU A CA 1
ATOM 804 C C . LEU A 1 107 ? -13.847 -3.566 4.240 1.00 92.75 107 LEU A C 1
ATOM 806 O O . LEU A 1 107 ? -14.737 -2.771 3.929 1.00 92.75 107 LEU A O 1
ATOM 810 N N . PHE A 1 108 ? -12.740 -3.159 4.866 1.00 94.25 108 PHE A N 1
ATOM 811 C CA . PHE A 1 108 ? -12.423 -1.747 5.057 1.00 94.25 108 PHE A CA 1
ATOM 812 C C . PHE A 1 108 ? -11.874 -1.162 3.755 1.00 94.25 108 PHE A C 1
ATOM 814 O O . PHE A 1 108 ? -10.759 -1.459 3.330 1.00 94.25 108 PHE A O 1
ATOM 821 N N . GLN A 1 109 ? -12.664 -0.299 3.121 1.00 93.81 109 GLN A N 1
ATOM 822 C CA . GLN A 1 109 ? -12.260 0.440 1.930 1.00 93.81 109 GLN A CA 1
ATOM 823 C C . GLN A 1 109 ? -11.589 1.756 2.342 1.00 93.81 109 GLN A C 1
ATOM 825 O O . GLN A 1 109 ? -12.193 2.514 3.113 1.00 93.81 109 GLN A O 1
ATOM 830 N N . PRO A 1 110 ? -10.378 2.064 1.845 1.00 93.88 110 PRO A N 1
ATOM 831 C CA . PRO A 1 110 ? -9.751 3.353 2.091 1.00 93.88 110 PRO A CA 1
ATOM 832 C C . PRO A 1 110 ? -10.567 4.472 1.439 1.00 93.88 110 PRO A C 1
ATOM 834 O O . PRO A 1 110 ? -11.084 4.357 0.327 1.00 93.88 110 PRO A O 1
ATOM 837 N N . THR A 1 111 ? -10.695 5.575 2.161 1.00 90.44 111 THR A N 1
ATOM 838 C CA . THR A 1 111 ? -11.303 6.823 1.695 1.00 90.44 111 THR A CA 1
ATOM 839 C C . THR A 1 111 ? -10.207 7.856 1.476 1.00 90.44 111 THR A C 1
ATOM 841 O O . THR A 1 111 ? -9.128 7.732 2.051 1.00 90.44 111 THR A O 1
ATOM 844 N N . THR A 1 112 ? -10.466 8.859 0.632 1.00 76.25 112 THR A N 1
ATOM 845 C CA . THR A 1 112 ? -9.504 9.928 0.322 1.00 76.25 112 THR A CA 1
ATOM 846 C C . THR A 1 112 ? -8.893 10.495 1.601 1.00 76.25 112 THR A C 1
ATOM 848 O O . THR A 1 112 ? -9.624 11.017 2.448 1.00 76.25 112 THR A O 1
ATOM 851 N N . GLY A 1 113 ? -7.570 10.364 1.734 1.00 64.94 113 GLY A N 1
ATOM 852 C CA . GLY A 1 113 ? -6.845 10.724 2.947 1.00 64.94 113 GLY A CA 1
ATOM 853 C C . GLY A 1 113 ? -7.130 12.158 3.388 1.00 64.94 113 GLY A C 1
ATOM 854 O O . GLY A 1 113 ? -7.020 13.102 2.603 1.00 64.94 113 GLY A O 1
ATOM 855 N N . LEU A 1 114 ? -7.481 12.322 4.663 1.00 66.06 114 LEU A N 1
ATOM 856 C CA . LEU A 1 114 ? -7.420 13.632 5.299 1.00 66.06 114 LEU A CA 1
ATOM 857 C C . LEU A 1 114 ? -5.943 14.045 5.401 1.00 66.06 114 LEU A C 1
ATOM 859 O O . LEU A 1 114 ? -5.091 13.174 5.596 1.00 66.06 114 LEU A O 1
ATOM 863 N N . PRO A 1 115 ? -5.610 15.347 5.302 1.00 70.38 115 PRO A N 1
ATOM 864 C CA . PRO A 1 115 ? -4.242 15.792 5.538 1.00 70.38 115 PRO A CA 1
ATOM 865 C C . PRO A 1 115 ? -3.786 15.307 6.926 1.00 70.38 115 PRO A C 1
ATOM 867 O O . PRO A 1 115 ? -4.562 15.433 7.882 1.00 70.38 115 PRO A O 1
ATOM 870 N N . PRO A 1 116 ? -2.568 14.745 7.056 1.00 72.00 116 PRO A N 1
ATOM 871 C CA . PRO A 1 116 ? -2.120 14.136 8.301 1.00 72.00 116 PRO A CA 1
ATOM 872 C C . PRO A 1 116 ? -2.220 15.153 9.447 1.00 72.00 116 PRO A C 1
ATOM 874 O O . PRO A 1 116 ? -1.787 16.305 9.296 1.00 72.00 116 PRO A O 1
ATOM 877 N N . PRO A 1 117 ? -2.823 14.777 10.589 1.00 73.94 117 PRO A N 1
ATOM 878 C CA . PRO A 1 117 ? -3.062 15.721 11.664 1.00 73.94 117 PRO A CA 1
ATOM 879 C C . PRO A 1 117 ? -1.724 16.173 12.255 1.00 73.94 117 PRO A C 1
ATOM 881 O O . PRO A 1 117 ? -0.799 15.379 12.437 1.00 73.94 117 PRO A O 1
ATOM 884 N N . ARG A 1 118 ? -1.620 17.464 12.586 1.00 77.75 118 ARG A N 1
ATOM 885 C CA . ARG A 1 118 ? -0.428 18.044 13.223 1.00 77.75 118 ARG A CA 1
ATOM 886 C C . ARG A 1 118 ? -0.344 17.606 14.689 1.00 77.75 118 ARG A C 1
ATOM 888 O O . ARG A 1 118 ? -0.679 18.374 15.584 1.00 77.75 118 ARG A O 1
ATOM 895 N N . THR A 1 119 ? 0.066 16.363 14.927 1.00 79.19 119 THR A N 1
ATOM 896 C CA . THR A 1 119 ? 0.251 15.797 16.270 1.00 79.19 119 THR A CA 1
ATOM 897 C C . THR A 1 119 ? 1.721 15.612 16.620 1.00 79.19 119 THR A C 1
ATOM 899 O O . THR A 1 119 ? 2.593 15.590 15.753 1.00 79.19 119 THR A O 1
ATOM 902 N N . THR A 1 120 ? 1.985 15.415 17.909 1.00 79.94 120 THR A N 1
ATOM 903 C CA . THR A 1 120 ? 3.238 14.874 18.434 1.00 79.94 120 THR A CA 1
ATOM 904 C C . THR A 1 120 ? 2.995 13.431 18.916 1.00 79.94 120 THR A C 1
ATOM 906 O O . THR A 1 120 ? 2.064 13.198 19.688 1.00 79.94 120 THR A O 1
ATOM 909 N N . PRO A 1 121 ? 3.780 12.429 18.469 1.00 84.88 121 PRO A N 1
ATOM 910 C CA . PRO A 1 121 ? 4.776 12.494 17.394 1.00 84.88 121 PRO A CA 1
ATOM 911 C C . PRO A 1 121 ? 4.144 12.804 16.015 1.00 84.88 121 PRO A C 1
ATOM 913 O O . PRO A 1 121 ? 2.926 12.649 15.865 1.00 84.88 121 PRO A O 1
ATOM 916 N N . PRO A 1 122 ? 4.947 13.245 15.023 1.00 87.69 122 PRO A N 1
ATOM 917 C CA . PRO A 1 122 ? 4.458 13.576 13.684 1.00 87.69 122 PRO A CA 1
ATOM 918 C C . PRO A 1 122 ? 3.811 12.369 13.000 1.00 87.69 122 PRO A C 1
ATOM 920 O O . PRO A 1 122 ? 4.240 11.231 13.200 1.00 87.69 122 PRO A O 1
ATOM 923 N N . VAL A 1 123 ? 2.794 12.632 12.179 1.00 89.50 123 VAL A N 1
ATOM 924 C CA . VAL A 1 123 ? 2.120 11.622 11.354 1.00 89.50 123 VAL A CA 1
ATOM 925 C C . VAL A 1 123 ? 2.665 11.702 9.932 1.00 89.50 123 VAL A C 1
ATOM 927 O O . VAL A 1 123 ? 2.545 12.737 9.282 1.00 89.50 123 VAL A O 1
ATOM 930 N N . HIS A 1 124 ? 3.261 10.609 9.464 1.00 87.69 124 HIS A N 1
ATOM 931 C CA . HIS A 1 124 ? 3.799 10.468 8.110 1.00 87.69 124 HIS A CA 1
ATOM 932 C C . HIS A 1 124 ? 2.701 10.120 7.099 1.00 87.69 124 HIS A C 1
ATOM 934 O O . HIS A 1 124 ? 2.745 10.565 5.958 1.00 87.69 124 HIS A O 1
ATOM 940 N N . LEU A 1 125 ? 1.698 9.352 7.530 1.00 90.50 125 LEU A N 1
ATOM 941 C CA . LEU A 1 125 ? 0.570 8.919 6.711 1.00 90.50 125 LEU A CA 1
ATOM 942 C C . LEU A 1 125 ? -0.674 8.776 7.591 1.00 90.50 125 LEU A C 1
ATOM 944 O O . LEU A 1 125 ? -0.578 8.224 8.685 1.00 90.50 125 LEU A O 1
ATOM 948 N N . SER A 1 126 ? -1.829 9.244 7.119 1.00 92.44 126 SER A N 1
ATOM 949 C CA . SER A 1 126 ? -3.125 9.014 7.766 1.00 92.44 126 SER A CA 1
ATOM 950 C C . SER A 1 126 ? -4.144 8.590 6.712 1.00 92.44 126 SER A C 1
ATOM 952 O O . SER A 1 126 ? -4.345 9.294 5.722 1.00 92.44 126 SER A O 1
ATOM 954 N N . ILE A 1 127 ? -4.767 7.429 6.905 1.00 93.75 127 ILE A N 1
ATOM 955 C CA . ILE A 1 127 ? -5.781 6.876 6.002 1.00 93.75 127 ILE A CA 1
ATOM 956 C C . ILE A 1 127 ? -7.031 6.575 6.819 1.00 93.75 127 ILE A C 1
ATOM 958 O O . ILE A 1 127 ? -7.000 5.789 7.769 1.00 93.75 127 ILE A O 1
ATOM 962 N N . THR A 1 128 ? -8.148 7.177 6.422 1.00 95.19 128 THR A N 1
ATOM 963 C CA . THR A 1 128 ? -9.470 6.836 6.950 1.00 95.19 128 THR A CA 1
ATOM 964 C C . THR A 1 128 ? -10.072 5.733 6.091 1.00 95.19 128 THR A C 1
ATOM 966 O O . THR A 1 128 ? -10.051 5.812 4.864 1.00 95.19 128 THR A O 1
ATOM 969 N N . PHE A 1 129 ? -10.653 4.726 6.725 1.00 95.44 129 PHE A N 1
ATOM 970 C CA . PHE A 1 129 ? -11.338 3.613 6.087 1.00 95.44 129 PHE A CA 1
ATOM 971 C C . PHE A 1 129 ? -12.816 3.610 6.470 1.00 95.44 129 PHE A C 1
ATOM 973 O O . PHE A 1 129 ? -13.176 3.970 7.592 1.00 95.44 129 PHE A O 1
ATOM 980 N N . LYS A 1 130 ? -13.663 3.134 5.557 1.00 95.00 130 LYS A N 1
ATOM 981 C CA . LYS A 1 130 ? -15.091 2.879 5.790 1.00 95.00 130 LYS A CA 1
ATOM 982 C C . LYS A 1 130 ? -15.413 1.405 5.543 1.00 95.00 130 LYS A C 1
ATOM 984 O O . LYS A 1 130 ? -14.841 0.793 4.644 1.00 95.00 130 LYS A O 1
ATOM 989 N N . ARG A 1 131 ? -16.368 0.856 6.290 1.00 93.88 131 ARG A N 1
ATOM 990 C CA . ARG A 1 131 ? -16.944 -0.478 6.068 1.00 93.88 131 ARG A CA 1
ATOM 991 C C . ARG A 1 131 ? -18.453 -0.442 6.330 1.00 93.88 131 ARG A C 1
ATOM 993 O O . ARG A 1 131 ? -18.847 0.112 7.355 1.00 93.88 131 ARG A O 1
ATOM 1000 N N . PRO A 1 132 ? -19.316 -1.039 5.491 1.00 91.19 132 PRO A N 1
ATOM 1001 C CA . PRO A 1 132 ? -20.714 -1.274 5.861 1.00 91.19 132 PRO A CA 1
ATOM 1002 C C . PRO A 1 132 ? -20.796 -2.102 7.155 1.00 91.19 132 PRO A C 1
ATOM 1004 O O . PRO A 1 132 ? -20.101 -3.107 7.286 1.00 91.19 132 PRO A O 1
ATOM 1007 N N . VAL A 1 133 ? -21.627 -1.710 8.125 1.00 89.50 133 VAL A N 1
ATOM 1008 C CA . VAL A 1 133 ? -21.812 -2.488 9.371 1.00 89.50 133 VAL A CA 1
ATOM 1009 C C . VAL A 1 133 ? -22.391 -3.870 9.061 1.00 89.50 133 VAL A C 1
ATOM 1011 O O . VAL A 1 133 ? -21.972 -4.862 9.654 1.00 89.50 133 VAL A O 1
ATOM 1014 N N . HIS A 1 134 ? -23.281 -3.930 8.071 1.00 88.31 134 HIS A N 1
ATOM 1015 C CA . HIS A 1 134 ? -23.788 -5.159 7.472 1.00 88.31 134 HIS A CA 1
ATOM 1016 C C . HIS A 1 134 ? -23.257 -5.250 6.033 1.00 88.31 134 HIS A C 1
ATOM 1018 O O . HIS A 1 134 ? -23.891 -4.712 5.120 1.00 88.31 134 HIS A O 1
ATOM 1024 N N . PRO A 1 135 ? -22.069 -5.840 5.805 1.00 84.88 135 PRO A N 1
ATOM 1025 C CA . PRO A 1 135 ? -21.642 -6.165 4.450 1.00 84.88 135 PRO A CA 1
ATOM 1026 C C . PRO A 1 135 ? -22.607 -7.209 3.860 1.00 84.88 135 PRO A C 1
ATOM 1028 O O . PRO A 1 135 ? -23.066 -8.080 4.605 1.00 84.88 135 PRO A O 1
ATOM 1031 N N . PRO A 1 136 ? -22.930 -7.150 2.555 1.00 84.50 136 PRO A N 1
ATOM 1032 C CA . PRO A 1 136 ? -23.733 -8.196 1.932 1.00 84.50 136 PRO A CA 1
ATOM 1033 C C . PRO A 1 136 ? -23.008 -9.545 2.040 1.00 84.50 136 PRO A C 1
ATOM 1035 O O . PRO A 1 136 ? -21.777 -9.591 1.995 1.00 84.50 136 PRO A O 1
ATOM 1038 N N . SER A 1 137 ? -23.765 -10.639 2.180 1.00 84.69 137 SER A N 1
ATOM 1039 C CA . SER A 1 137 ? -23.225 -12.011 2.242 1.00 84.69 137 SER A CA 1
ATOM 1040 C C . SER A 1 137 ? -22.306 -12.321 1.063 1.00 84.69 137 SER A C 1
ATOM 1042 O O . SER A 1 137 ? -21.272 -12.964 1.229 1.00 84.69 137 SER A O 1
ATOM 1044 N N . ASP A 1 138 ? -22.678 -11.778 -0.093 1.00 83.75 138 ASP A N 1
ATOM 1045 C CA . ASP A 1 138 ? -22.080 -12.040 -1.395 1.00 83.75 138 ASP A CA 1
ATOM 1046 C C . ASP A 1 138 ? -20.994 -11.001 -1.735 1.00 83.75 138 ASP A C 1
ATOM 1048 O O . ASP A 1 138 ? -20.529 -10.930 -2.871 1.00 83.75 138 ASP A O 1
ATOM 1052 N N . ALA A 1 139 ? -20.590 -10.164 -0.766 1.00 78.75 139 ALA A N 1
ATOM 1053 C CA . ALA A 1 139 ? -19.456 -9.263 -0.932 1.00 78.75 139 ALA A CA 1
ATOM 1054 C C . ALA A 1 139 ? -18.210 -10.088 -1.301 1.00 78.75 139 ALA A C 1
ATOM 1056 O O . ALA A 1 139 ? -17.818 -10.950 -0.504 1.00 78.75 139 ALA A O 1
ATOM 1057 N N . PRO A 1 140 ? -17.559 -9.832 -2.454 1.00 71.56 140 PRO A N 1
ATOM 1058 C CA . PRO A 1 140 ? -16.341 -10.539 -2.811 1.00 71.56 140 PRO A CA 1
ATOM 1059 C C . PRO A 1 140 ? -15.293 -10.268 -1.732 1.00 71.56 140 PRO A C 1
ATOM 1061 O O . PRO A 1 140 ? -14.867 -9.132 -1.518 1.00 71.56 140 PRO A O 1
ATOM 1064 N N . ARG A 1 141 ? -14.915 -11.322 -1.004 1.00 70.69 141 ARG A N 1
ATOM 1065 C CA . ARG A 1 141 ? -13.828 -11.260 -0.030 1.00 70.69 141 ARG A CA 1
ATOM 1066 C C . ARG A 1 141 ? -12.528 -11.346 -0.804 1.00 70.69 141 ARG A C 1
ATOM 1068 O O . ARG A 1 141 ? -12.100 -12.434 -1.187 1.00 70.69 141 ARG A O 1
ATOM 1075 N N . THR A 1 142 ? -11.964 -10.177 -1.058 1.00 66.38 142 THR A N 1
ATOM 1076 C CA . THR A 1 142 ? -10.699 -9.993 -1.757 1.00 66.38 142 THR A CA 1
ATOM 1077 C C . THR A 1 142 ? -9.609 -10.800 -1.065 1.00 66.38 142 THR A C 1
ATOM 1079 O O . THR A 1 142 ? -9.457 -10.773 0.161 1.00 66.38 142 THR A O 1
ATOM 1082 N N . ARG A 1 143 ? -8.928 -11.633 -1.855 1.00 74.94 143 ARG A N 1
ATOM 1083 C CA . ARG A 1 143 ? -8.026 -12.671 -1.346 1.00 74.94 143 ARG A CA 1
ATOM 1084 C C . ARG A 1 143 ? -6.626 -12.137 -1.113 1.00 74.94 143 ARG A C 1
ATOM 1086 O O . ARG A 1 143 ? -5.986 -12.504 -0.130 1.00 74.94 143 ARG A O 1
ATOM 1093 N N . SER A 1 144 ? -6.172 -11.261 -2.000 1.00 87.75 144 SER A N 1
ATOM 1094 C CA . SER A 1 144 ? -4.853 -10.653 -1.946 1.00 87.75 144 SER A CA 1
ATOM 1095 C C . SER A 1 144 ? -4.898 -9.219 -2.465 1.00 87.75 144 SER A C 1
ATOM 1097 O O . SER A 1 144 ? -5.852 -8.805 -3.118 1.00 87.75 144 SER A O 1
ATOM 1099 N N . VAL A 1 145 ? -3.840 -8.468 -2.181 1.00 93.81 145 VAL A N 1
ATOM 1100 C CA . VAL A 1 145 ? -3.559 -7.164 -2.784 1.00 93.81 145 VAL A CA 1
ATOM 1101 C C . VAL A 1 145 ? -2.086 -7.122 -3.164 1.00 93.81 145 VAL A C 1
ATOM 1103 O O . VAL A 1 145 ? -1.251 -7.738 -2.498 1.00 93.81 145 VAL A O 1
ATOM 1106 N N . PHE A 1 146 ? -1.759 -6.352 -4.191 1.00 95.88 146 PHE A N 1
ATOM 1107 C CA . PHE A 1 146 ? -0.378 -6.017 -4.528 1.00 95.88 146 PHE A CA 1
ATOM 1108 C C . PHE A 1 146 ? -0.245 -4.505 -4.692 1.00 95.88 146 PHE A C 1
ATOM 1110 O O . PHE A 1 146 ? -1.242 -3.790 -4.831 1.00 95.88 146 PHE A O 1
ATOM 1117 N N . ALA A 1 147 ? 0.986 -4.003 -4.662 1.00 96.50 147 ALA A N 1
ATOM 1118 C CA . ALA A 1 147 ? 1.245 -2.585 -4.855 1.00 96.50 147 ALA A CA 1
ATOM 1119 C C . ALA A 1 147 ? 2.290 -2.319 -5.937 1.00 96.50 147 ALA A C 1
ATOM 1121 O O . ALA A 1 147 ? 3.182 -3.130 -6.201 1.00 96.50 147 ALA A O 1
ATOM 1122 N N . ILE A 1 148 ? 2.176 -1.138 -6.538 1.00 96.69 148 ILE A N 1
ATOM 1123 C CA . ILE A 1 148 ? 3.190 -0.539 -7.398 1.00 96.69 148 ILE A CA 1
ATOM 1124 C C . ILE A 1 148 ? 3.526 0.827 -6.806 1.00 96.69 148 ILE A C 1
ATOM 1126 O O . ILE A 1 148 ? 2.652 1.686 -6.678 1.00 96.69 148 ILE A O 1
ATOM 1130 N N . SER A 1 149 ? 4.780 1.025 -6.416 1.00 94.94 149 SER A N 1
ATOM 1131 C CA . SER A 1 149 ? 5.269 2.271 -5.829 1.00 94.94 149 SER A CA 1
ATOM 1132 C C . SER A 1 149 ? 6.321 2.937 -6.713 1.00 94.94 149 SER A C 1
ATOM 1134 O O . SER A 1 149 ? 6.935 2.324 -7.589 1.00 94.94 149 SER A O 1
ATOM 1136 N N . PHE A 1 150 ? 6.534 4.226 -6.470 1.00 93.81 150 PHE A N 1
ATOM 1137 C CA . PHE A 1 150 ? 7.516 5.067 -7.141 1.00 93.81 150 PHE A CA 1
ATOM 1138 C C . PHE A 1 150 ? 8.399 5.762 -6.091 1.00 93.81 150 PHE A C 1
ATOM 1140 O O . PHE A 1 150 ? 8.306 6.980 -5.910 1.00 93.81 150 PHE A O 1
ATOM 1147 N N . PRO A 1 151 ? 9.266 5.015 -5.370 1.00 91.25 151 PRO A N 1
ATOM 1148 C CA . PRO A 1 151 ? 10.011 5.535 -4.217 1.00 91.25 151 PRO A CA 1
ATOM 1149 C C . PRO A 1 151 ? 10.957 6.691 -4.566 1.00 91.25 151 PRO A C 1
ATOM 1151 O O . PRO A 1 151 ? 11.364 7.456 -3.695 1.00 91.25 151 PRO A O 1
ATOM 1154 N N . THR A 1 152 ? 11.336 6.807 -5.843 1.00 88.69 152 THR A N 1
ATOM 1155 C CA . THR A 1 152 ? 12.094 7.935 -6.397 1.00 88.69 152 THR A CA 1
ATOM 1156 C C . THR A 1 152 ? 11.607 8.241 -7.820 1.00 88.69 152 THR A C 1
ATOM 1158 O O . THR A 1 152 ? 11.029 7.362 -8.461 1.00 88.69 152 THR A O 1
ATOM 1161 N N . PRO A 1 153 ? 11.913 9.425 -8.391 1.00 86.88 153 PRO A N 1
ATOM 1162 C CA . PRO A 1 153 ? 11.573 9.773 -9.776 1.00 86.88 153 PRO A CA 1
ATOM 1163 C C . PRO A 1 153 ? 12.142 8.855 -10.876 1.00 86.88 153 PRO A C 1
ATOM 1165 O O . PRO A 1 153 ? 11.853 9.088 -12.046 1.00 86.88 153 PRO A O 1
ATOM 1168 N N . THR A 1 154 ? 12.976 7.869 -10.530 1.00 89.62 154 THR A N 1
ATOM 1169 C CA . THR A 1 154 ? 13.628 6.929 -11.459 1.00 89.62 154 THR A CA 1
ATOM 1170 C C . THR A 1 154 ? 13.565 5.477 -10.976 1.00 89.62 154 THR A C 1
ATOM 1172 O O . THR A 1 154 ? 14.364 4.653 -11.417 1.00 89.62 154 THR A O 1
ATOM 1175 N N . LEU A 1 155 ? 12.672 5.153 -10.040 1.00 91.50 155 LEU A N 1
ATOM 1176 C CA . LEU A 1 155 ? 12.482 3.794 -9.540 1.00 91.50 155 LEU A CA 1
ATOM 1177 C C . LEU A 1 155 ? 10.994 3.470 -9.551 1.00 91.50 155 LEU A C 1
ATOM 1179 O O . LEU A 1 155 ? 10.228 4.140 -8.866 1.00 91.50 155 LEU A O 1
ATOM 1183 N N . VAL A 1 156 ? 10.619 2.441 -10.304 1.00 94.19 156 VAL A N 1
ATOM 1184 C CA . VAL A 1 156 ? 9.335 1.753 -10.152 1.00 94.19 156 VAL A CA 1
ATOM 1185 C C . VAL A 1 156 ? 9.602 0.530 -9.291 1.00 94.19 156 VAL A C 1
ATOM 1187 O O . VAL A 1 156 ? 10.581 -0.176 -9.534 1.00 94.19 156 VAL A O 1
ATOM 1190 N N . ARG A 1 157 ? 8.761 0.269 -8.298 1.00 95.00 157 ARG A N 1
ATOM 1191 C CA . ARG A 1 157 ? 8.828 -0.954 -7.505 1.00 95.00 157 ARG A CA 1
ATOM 1192 C C . ARG A 1 157 ? 7.497 -1.675 -7.546 1.00 95.00 157 ARG A C 1
ATOM 1194 O O . ARG A 1 157 ? 6.451 -1.050 -7.407 1.00 95.00 157 ARG A O 1
ATOM 1201 N N . THR A 1 158 ? 7.544 -2.989 -7.694 1.00 95.94 158 THR A N 1
ATOM 1202 C CA . THR A 1 158 ? 6.393 -3.863 -7.473 1.00 95.94 158 THR A CA 1
ATOM 1203 C C . THR A 1 158 ? 6.522 -4.567 -6.128 1.00 95.94 158 THR A C 1
ATOM 1205 O O . THR A 1 158 ? 7.631 -4.865 -5.679 1.00 95.94 158 THR A O 1
ATOM 1208 N N . VAL A 1 159 ? 5.389 -4.811 -5.471 1.00 94.56 159 VAL A N 1
ATOM 1209 C CA . VAL A 1 159 ? 5.323 -5.419 -4.140 1.00 94.56 159 VAL A CA 1
ATOM 1210 C C . VAL A 1 159 ? 4.212 -6.457 -4.106 1.00 94.56 159 VAL A C 1
ATOM 1212 O O . VAL A 1 159 ? 3.049 -6.123 -4.331 1.00 94.56 159 VAL A O 1
ATOM 1215 N N . SER A 1 160 ? 4.572 -7.698 -3.775 1.00 91.38 160 SER A N 1
ATOM 1216 C CA . SER A 1 160 ? 3.636 -8.806 -3.532 1.00 91.38 160 SER A CA 1
ATOM 1217 C C . SER A 1 160 ? 2.711 -9.156 -4.700 1.00 91.38 160 SER A C 1
ATOM 1219 O O . SER A 1 160 ? 1.579 -9.584 -4.478 1.00 91.38 160 SER A O 1
ATOM 1221 N N . ILE A 1 161 ? 3.192 -9.018 -5.939 1.00 91.69 161 ILE A N 1
ATOM 1222 C CA . ILE A 1 161 ? 2.455 -9.502 -7.114 1.00 91.69 161 ILE A CA 1
ATOM 1223 C C . ILE A 1 161 ? 2.242 -11.030 -6.994 1.00 91.69 161 ILE A C 1
ATOM 1225 O O . ILE A 1 161 ? 3.163 -11.735 -6.572 1.00 91.69 161 ILE A O 1
ATOM 1229 N N . PRO A 1 162 ? 1.059 -11.576 -7.344 1.00 89.75 162 PRO A N 1
ATOM 1230 C CA . PRO A 1 162 ? 0.866 -13.020 -7.431 1.00 89.75 162 PRO A CA 1
ATOM 1231 C C . PRO A 1 162 ? 1.824 -13.654 -8.444 1.00 89.75 162 PRO A C 1
ATOM 1233 O O . PRO A 1 162 ? 1.893 -13.222 -9.591 1.00 89.75 162 PRO A O 1
ATOM 1236 N N . ALA A 1 163 ? 2.505 -14.735 -8.060 1.00 88.75 163 ALA A N 1
ATOM 1237 C CA . ALA A 1 163 ? 3.516 -15.385 -8.903 1.00 88.75 163 ALA A CA 1
ATOM 1238 C C . ALA A 1 163 ? 2.997 -15.848 -10.286 1.00 88.75 163 ALA A C 1
ATOM 1240 O O . ALA A 1 163 ? 3.777 -15.969 -11.227 1.00 88.75 163 ALA A O 1
ATOM 1241 N N . VAL A 1 164 ? 1.688 -16.094 -10.422 1.00 90.19 164 VAL A N 1
ATOM 1242 C CA . VAL A 1 164 ? 1.042 -16.460 -11.699 1.00 90.19 164 VAL A CA 1
ATOM 1243 C C . VAL A 1 164 ? 0.861 -15.269 -12.650 1.00 90.19 164 VAL A C 1
ATOM 1245 O O . VAL A 1 164 ? 0.936 -15.446 -13.863 1.00 90.19 164 VAL A O 1
ATOM 1248 N N . ASP A 1 165 ? 0.689 -14.061 -12.108 1.00 92.12 165 ASP A N 1
ATOM 1249 C CA . ASP A 1 165 ? 0.446 -12.818 -12.855 1.00 92.12 165 ASP A CA 1
ATOM 1250 C C . ASP A 1 165 ? 1.717 -11.975 -13.026 1.00 92.12 165 ASP A C 1
ATOM 1252 O O . ASP A 1 165 ? 1.774 -11.067 -13.859 1.00 92.12 165 ASP A O 1
ATOM 1256 N N . GLU A 1 166 ? 2.761 -12.289 -12.258 1.00 91.94 166 GLU A N 1
ATOM 1257 C CA . GLU A 1 166 ? 4.045 -11.594 -12.258 1.00 91.94 166 GLU A CA 1
ATOM 1258 C C . GLU A 1 166 ? 4.647 -11.408 -13.661 1.00 91.94 166 GLU A C 1
ATOM 1260 O O . GLU A 1 166 ? 4.952 -10.261 -14.001 1.00 91.94 166 GLU A O 1
ATOM 1265 N N . PRO A 1 167 ? 4.744 -12.432 -14.539 1.00 93.44 167 PRO A N 1
ATOM 1266 C CA . PRO A 1 167 ? 5.317 -12.242 -15.871 1.00 93.44 167 PRO A CA 1
ATOM 1267 C C . PRO A 1 167 ? 4.501 -11.272 -16.735 1.00 93.44 167 PRO A C 1
ATOM 1269 O O . PRO A 1 167 ? 5.071 -10.523 -17.529 1.00 93.44 167 PRO A O 1
ATOM 1272 N N . LEU A 1 168 ? 3.174 -11.266 -16.573 1.00 94.31 168 LEU A N 1
ATOM 1273 C CA . LEU A 1 168 ? 2.253 -10.407 -17.314 1.00 94.31 168 LEU A CA 1
ATOM 1274 C C . LEU A 1 168 ? 2.403 -8.946 -16.874 1.00 94.31 168 LEU A C 1
ATOM 1276 O O . LEU A 1 168 ? 2.620 -8.072 -17.714 1.00 94.31 168 LEU A O 1
ATOM 1280 N N . ILE A 1 169 ? 2.363 -8.685 -15.565 1.00 93.69 169 ILE A N 1
ATOM 1281 C CA . ILE A 1 169 ? 2.471 -7.324 -15.019 1.00 93.69 169 ILE A CA 1
ATOM 1282 C C . ILE A 1 169 ? 3.875 -6.759 -15.258 1.00 93.69 169 ILE A C 1
ATOM 1284 O O . ILE A 1 169 ? 4.023 -5.596 -15.635 1.00 93.69 169 ILE A O 1
ATOM 1288 N N . PHE A 1 170 ? 4.914 -7.583 -15.109 1.00 91.69 170 PHE A N 1
ATOM 1289 C CA . PHE A 1 170 ? 6.290 -7.166 -15.363 1.00 91.69 170 PHE A CA 1
ATOM 1290 C C . PHE A 1 170 ? 6.529 -6.862 -16.847 1.00 91.69 170 PHE A C 1
ATOM 1292 O O . PHE A 1 170 ? 7.152 -5.850 -17.164 1.00 91.69 170 PHE A O 1
ATOM 1299 N N . THR A 1 171 ? 5.981 -7.669 -17.764 1.00 93.25 171 THR A N 1
ATOM 1300 C CA . THR A 1 171 ? 6.065 -7.397 -19.210 1.00 93.25 171 THR A CA 1
ATOM 1301 C C . THR A 1 171 ? 5.380 -6.082 -19.577 1.00 93.25 171 THR A C 1
ATOM 1303 O O . THR A 1 171 ? 5.934 -5.329 -20.372 1.00 93.25 171 THR A O 1
ATOM 1306 N N . GLU A 1 172 ? 4.234 -5.756 -18.972 1.00 95.44 172 GLU A N 1
ATOM 1307 C CA . GLU A 1 172 ? 3.548 -4.485 -19.234 1.00 95.44 172 GLU A CA 1
ATOM 1308 C C . GLU A 1 172 ? 4.354 -3.276 -18.729 1.00 95.44 172 GLU A C 1
ATOM 1310 O O . GLU A 1 172 ? 4.558 -2.314 -19.469 1.00 95.44 172 GLU A O 1
ATOM 1315 N N . ILE A 1 173 ? 4.897 -3.332 -17.506 1.00 92.69 173 ILE A N 1
ATOM 1316 C CA . ILE A 1 173 ? 5.756 -2.257 -16.975 1.00 92.69 173 ILE A CA 1
ATOM 1317 C C . ILE A 1 173 ? 7.013 -2.095 -17.849 1.00 92.69 173 ILE A C 1
ATOM 1319 O O . ILE A 1 173 ? 7.409 -0.975 -18.181 1.00 92.69 173 ILE A O 1
ATOM 1323 N N . LEU A 1 174 ? 7.626 -3.198 -18.286 1.00 91.06 174 LEU A N 1
ATOM 1324 C CA . LEU A 1 174 ? 8.742 -3.150 -19.231 1.00 91.06 174 LEU A CA 1
ATOM 1325 C C . LEU A 1 174 ? 8.322 -2.671 -20.630 1.00 91.06 174 LEU A C 1
ATOM 1327 O O . LEU A 1 174 ? 9.150 -2.093 -21.322 1.00 91.06 174 LEU A O 1
ATOM 1331 N N . GLY A 1 175 ? 7.073 -2.853 -21.057 1.00 91.19 175 GLY A N 1
ATOM 1332 C CA . GLY A 1 175 ? 6.554 -2.298 -22.309 1.00 91.19 175 GLY A CA 1
ATOM 1333 C C . GLY A 1 175 ? 6.397 -0.778 -22.235 1.00 91.19 175 GLY A C 1
ATOM 1334 O O . GLY A 1 175 ? 6.950 -0.047 -23.057 1.00 91.19 175 GLY A O 1
ATOM 1335 N N . LEU A 1 176 ? 5.713 -0.297 -21.195 1.00 90.69 176 LEU A N 1
ATOM 1336 C CA . LEU A 1 176 ? 5.374 1.115 -20.990 1.00 90.69 176 LEU A CA 1
ATOM 1337 C C . LEU A 1 176 ? 6.591 2.010 -20.690 1.00 90.69 176 LEU A C 1
ATOM 1339 O O . LEU A 1 176 ? 6.587 3.191 -21.045 1.00 90.69 176 LEU A O 1
ATOM 1343 N N . TRP A 1 177 ? 7.649 1.458 -20.082 1.00 87.00 177 TRP A N 1
ATOM 1344 C CA . TRP A 1 177 ? 8.893 2.181 -19.771 1.00 87.00 177 TRP A CA 1
ATOM 1345 C C . TRP A 1 177 ? 10.145 1.650 -20.499 1.00 87.00 177 TRP A C 1
ATOM 1347 O O . TRP A 1 177 ? 11.244 2.146 -20.253 1.00 87.00 177 TRP A O 1
ATOM 1357 N N . GLY A 1 178 ? 10.028 0.677 -21.409 1.00 74.94 178 GLY A N 1
ATOM 1358 C CA . GLY A 1 178 ? 11.151 -0.147 -21.897 1.00 74.94 178 GLY A CA 1
ATOM 1359 C C . GLY A 1 178 ? 12.344 0.586 -22.510 1.00 74.94 178 GLY A C 1
ATOM 1360 O O . GLY A 1 178 ? 13.489 0.197 -22.284 1.00 74.94 178 GLY A O 1
ATOM 1361 N N . GLY A 1 179 ? 12.109 1.690 -23.225 1.00 74.25 179 GLY A N 1
ATOM 1362 C CA . GLY A 1 179 ? 13.187 2.536 -23.760 1.00 74.25 179 GLY A CA 1
ATOM 1363 C C . GLY A 1 179 ? 14.022 3.242 -22.679 1.00 74.25 179 GLY A C 1
ATOM 1364 O O . GLY A 1 179 ? 15.151 3.666 -22.941 1.00 74.25 179 GLY A O 1
ATOM 1365 N N . GLU A 1 180 ? 13.478 3.343 -21.465 1.00 82.31 180 GLU A N 1
ATOM 1366 C CA . GLU A 1 180 ? 14.056 4.027 -20.311 1.00 82.31 180 GLU A CA 1
ATOM 1367 C C . GLU A 1 180 ? 14.567 3.079 -19.223 1.00 82.31 180 GLU A C 1
ATOM 1369 O O . GLU A 1 180 ? 15.252 3.545 -18.317 1.00 82.31 180 GLU A O 1
ATOM 1374 N N . VAL A 1 181 ? 14.296 1.771 -19.279 1.00 89.44 181 VAL A N 1
ATOM 1375 C CA . VAL A 1 181 ? 14.804 0.832 -18.266 1.00 89.44 181 VAL A CA 1
ATOM 1376 C C . VAL A 1 181 ? 16.337 0.778 -18.328 1.00 89.44 181 VAL A C 1
ATOM 1378 O O . VAL A 1 181 ? 16.952 0.640 -19.390 1.00 89.44 181 VAL A O 1
ATOM 1381 N N . ARG A 1 182 ? 16.974 0.945 -17.166 1.00 90.62 182 ARG A N 1
ATOM 1382 C CA . ARG A 1 182 ? 18.430 0.898 -16.978 1.00 90.62 182 ARG A CA 1
ATOM 1383 C C . ARG A 1 182 ? 18.866 -0.451 -16.423 1.00 90.62 182 ARG A C 1
ATOM 1385 O O . ARG A 1 182 ? 19.802 -1.048 -16.944 1.00 90.62 182 ARG A O 1
ATOM 1392 N N . ASP A 1 183 ? 18.224 -0.867 -15.342 1.00 91.94 183 ASP A N 1
ATOM 1393 C CA . ASP A 1 183 ? 18.417 -2.149 -14.683 1.00 91.94 183 ASP A CA 1
ATOM 1394 C C . ASP A 1 183 ? 17.104 -2.566 -14.009 1.00 91.94 183 ASP A C 1
ATOM 1396 O O . ASP A 1 183 ? 16.211 -1.742 -13.795 1.00 91.94 183 ASP A O 1
ATOM 1400 N N . TYR A 1 184 ? 16.973 -3.853 -13.711 1.00 91.81 184 TYR A N 1
ATOM 1401 C CA . TYR A 1 184 ? 15.945 -4.358 -12.814 1.00 91.81 184 TYR A CA 1
ATOM 1402 C C . TYR A 1 184 ? 16.571 -5.379 -11.867 1.00 91.81 184 TYR A C 1
ATOM 1404 O O . TYR A 1 184 ? 17.540 -6.060 -12.213 1.00 91.81 184 TYR A O 1
ATOM 1412 N N . ARG A 1 185 ? 16.031 -5.464 -10.655 1.00 93.44 185 ARG A N 1
ATOM 1413 C CA . ARG A 1 185 ? 16.521 -6.316 -9.576 1.00 93.44 185 ARG A CA 1
ATOM 1414 C C . ARG A 1 185 ? 15.340 -7.017 -8.920 1.00 93.44 185 ARG A C 1
ATOM 1416 O O . ARG A 1 185 ? 14.460 -6.353 -8.378 1.00 93.44 185 ARG A O 1
ATOM 1423 N N . SER A 1 186 ? 15.363 -8.348 -8.921 1.00 91.75 186 SER A N 1
ATOM 1424 C CA . SER A 1 186 ? 14.544 -9.127 -7.991 1.00 91.75 186 SER A CA 1
ATOM 1425 C C . SER A 1 186 ? 15.025 -8.845 -6.569 1.00 91.75 186 SER A C 1
ATOM 1427 O O . SER A 1 186 ? 16.225 -8.915 -6.278 1.00 91.75 186 SER A O 1
ATOM 1429 N N . LEU A 1 187 ? 14.090 -8.447 -5.719 1.00 88.62 187 LEU A N 1
ATOM 1430 C CA . LEU A 1 187 ? 14.266 -8.355 -4.279 1.00 88.62 187 LEU A CA 1
ATOM 1431 C C . LEU A 1 187 ? 13.692 -9.634 -3.654 1.00 88.62 187 LEU A C 1
ATOM 1433 O O . LEU A 1 187 ? 13.317 -10.575 -4.351 1.00 88.62 187 LEU A O 1
ATOM 1437 N N . ALA A 1 188 ? 13.627 -9.684 -2.330 1.00 78.94 188 ALA A N 1
ATOM 1438 C CA . ALA A 1 188 ? 12.945 -10.780 -1.664 1.00 78.94 188 ALA A CA 1
ATOM 1439 C C . ALA A 1 188 ? 11.422 -10.764 -1.950 1.00 78.94 188 ALA A C 1
ATOM 1441 O O . ALA A 1 188 ? 10.833 -9.736 -2.299 1.00 78.94 188 ALA A O 1
ATOM 1442 N N . ASP A 1 189 ? 10.789 -11.926 -1.772 1.00 73.69 189 ASP A N 1
ATOM 1443 C CA . ASP A 1 189 ? 9.350 -12.062 -1.492 1.00 73.69 189 ASP A CA 1
ATOM 1444 C C . ASP A 1 189 ? 8.355 -11.650 -2.598 1.00 73.69 189 ASP A C 1
ATOM 1446 O O . ASP A 1 189 ? 7.185 -11.356 -2.310 1.00 73.69 189 ASP A O 1
ATOM 1450 N N . GLY A 1 190 ? 8.800 -11.656 -3.860 1.00 82.06 190 GLY A N 1
ATOM 1451 C CA . GLY A 1 190 ? 8.002 -11.232 -5.021 1.00 82.06 190 GLY A CA 1
ATOM 1452 C C . GLY A 1 190 ? 7.975 -9.713 -5.216 1.00 82.06 190 GLY A C 1
ATOM 1453 O O . GLY A 1 190 ? 7.036 -9.170 -5.800 1.00 82.06 190 GLY A O 1
ATOM 1454 N N . CYS A 1 191 ? 8.978 -9.008 -4.683 1.00 91.25 191 CYS A N 1
ATOM 1455 C CA . CYS A 1 191 ? 9.176 -7.581 -4.917 1.00 91.25 191 CYS A CA 1
ATOM 1456 C C . CYS A 1 191 ? 10.261 -7.357 -5.979 1.00 91.25 191 CYS A C 1
ATOM 1458 O O . CYS A 1 191 ? 11.273 -8.059 -6.004 1.00 91.25 191 CYS A O 1
ATOM 1460 N N . TYR A 1 192 ? 10.091 -6.345 -6.829 1.00 94.25 192 TYR A N 1
ATOM 1461 C CA . TYR A 1 192 ? 11.065 -6.007 -7.871 1.00 94.25 192 TYR A CA 1
ATOM 1462 C C . TYR A 1 192 ? 11.324 -4.509 -7.914 1.00 94.25 192 TYR A C 1
ATOM 1464 O O . TYR A 1 192 ? 10.385 -3.724 -7.982 1.00 94.25 192 TYR A O 1
ATOM 1472 N N . ASP A 1 193 ? 12.598 -4.122 -7.938 1.00 94.50 193 ASP A N 1
ATOM 1473 C CA . ASP A 1 193 ? 13.042 -2.756 -8.228 1.00 94.50 193 ASP A CA 1
ATOM 1474 C C . ASP A 1 193 ? 13.357 -2.652 -9.732 1.00 94.50 193 ASP A C 1
ATOM 1476 O O . ASP A 1 193 ? 14.223 -3.365 -10.237 1.00 94.50 193 ASP A O 1
ATOM 1480 N N . ILE A 1 194 ? 12.697 -1.746 -10.453 1.00 94.00 194 ILE A N 1
ATOM 1481 C CA . ILE A 1 194 ? 12.934 -1.445 -11.873 1.00 94.00 194 ILE A CA 1
ATOM 1482 C C . ILE A 1 194 ? 13.461 -0.013 -11.961 1.00 94.00 194 ILE A C 1
ATOM 1484 O O . ILE A 1 194 ? 12.722 0.961 -11.775 1.00 94.00 194 ILE A O 1
ATOM 1488 N N . ARG A 1 195 ? 14.759 0.141 -12.230 1.00 92.81 195 ARG A N 1
ATOM 1489 C CA . ARG A 1 195 ? 15.390 1.459 -12.332 1.00 92.81 195 ARG A CA 1
ATOM 1490 C C . ARG A 1 195 ? 15.296 1.994 -13.742 1.00 92.81 195 ARG A C 1
ATOM 1492 O O . ARG A 1 195 ? 15.687 1.346 -14.712 1.00 92.81 195 ARG A O 1
ATOM 1499 N N . LEU A 1 196 ? 14.855 3.237 -13.831 1.00 90.44 196 LEU A N 1
ATOM 1500 C CA . LEU A 1 196 ? 14.743 3.983 -15.069 1.00 90.44 196 LEU A CA 1
ATOM 1501 C C . LEU A 1 196 ? 15.933 4.932 -15.250 1.00 90.44 196 LEU A C 1
ATOM 1503 O O . LEU A 1 196 ? 16.644 5.301 -14.310 1.00 90.44 196 LEU A O 1
ATOM 1507 N N . ARG A 1 197 ? 16.135 5.369 -16.487 1.00 88.75 197 ARG A N 1
ATOM 1508 C CA . ARG A 1 197 ? 16.960 6.524 -16.834 1.00 88.75 197 ARG A CA 1
ATOM 1509 C C . ARG A 1 197 ? 16.324 7.801 -16.267 1.00 88.75 197 ARG A C 1
ATOM 1511 O O . ARG A 1 197 ? 15.111 7.845 -16.063 1.00 88.75 197 ARG A O 1
ATOM 1518 N N . PRO A 1 198 ? 17.116 8.860 -16.019 1.00 77.81 198 PRO A N 1
ATOM 1519 C CA . PRO A 1 198 ? 16.613 10.134 -15.509 1.00 77.81 198 PRO A CA 1
ATOM 1520 C C . PRO A 1 198 ? 15.762 10.877 -16.554 1.00 77.81 198 PRO A C 1
ATOM 1522 O O . PRO A 1 198 ? 16.220 11.786 -17.244 1.00 77.81 198 PRO A O 1
ATOM 1525 N N . ARG A 1 199 ? 14.487 10.492 -16.622 1.00 68.75 199 ARG A N 1
ATOM 1526 C CA . ARG A 1 199 ? 13.369 11.185 -17.271 1.00 68.75 199 ARG A CA 1
ATOM 1527 C C . ARG A 1 199 ? 12.213 11.298 -16.275 1.00 68.75 199 ARG A C 1
ATOM 1529 O O . ARG A 1 199 ? 12.246 10.714 -15.196 1.00 68.75 199 ARG A O 1
ATOM 1536 N N . ARG A 1 200 ? 11.206 12.115 -16.591 1.00 64.81 200 ARG A N 1
ATOM 1537 C CA . ARG A 1 200 ? 10.053 12.318 -15.704 1.00 64.81 200 ARG A CA 1
ATOM 1538 C C . ARG A 1 200 ? 9.114 11.114 -15.832 1.00 64.81 200 ARG A C 1
ATOM 1540 O O . ARG A 1 200 ? 8.470 10.980 -16.860 1.00 64.81 200 ARG A O 1
ATOM 1547 N N . LEU A 1 201 ? 8.975 10.306 -14.776 1.00 67.38 201 LEU A N 1
ATOM 1548 C CA . LEU A 1 201 ? 7.981 9.213 -14.680 1.00 67.38 201 LEU A CA 1
ATOM 1549 C C . LEU A 1 201 ? 6.569 9.595 -15.166 1.00 67.38 201 LEU A C 1
ATOM 1551 O O . LEU A 1 201 ? 5.851 8.757 -15.701 1.00 67.38 201 LEU A O 1
ATOM 1555 N N . PHE A 1 202 ? 6.196 10.862 -14.965 1.00 65.81 202 PHE A N 1
ATOM 1556 C CA . PHE A 1 202 ? 4.866 11.416 -15.219 1.00 65.81 202 PHE A CA 1
ATOM 1557 C C . PHE A 1 202 ? 4.805 12.375 -16.425 1.00 65.81 202 PHE A C 1
ATOM 1559 O O . PHE A 1 202 ? 3.823 13.100 -16.564 1.00 65.81 202 PHE A O 1
ATOM 1566 N N . SER A 1 203 ? 5.837 12.462 -17.278 1.00 64.75 203 SER A N 1
ATOM 1567 C CA . SER A 1 203 ? 5.682 13.179 -18.558 1.00 64.75 203 SER A CA 1
ATOM 1568 C C . SER A 1 203 ? 4.920 12.321 -19.561 1.00 64.75 203 SER A C 1
ATOM 1570 O O . SER A 1 203 ? 5.194 11.126 -19.661 1.00 64.75 203 SER A O 1
ATOM 1572 N N . SER A 1 204 ? 4.025 12.928 -20.343 1.00 60.16 204 SER A N 1
ATOM 1573 C CA . SER A 1 204 ? 3.505 12.275 -21.544 1.00 60.16 204 SER A CA 1
ATOM 1574 C C . SER A 1 204 ? 4.646 11.994 -22.526 1.00 60.16 204 SER A C 1
ATOM 1576 O O . SER A 1 204 ? 5.594 12.777 -22.649 1.00 60.16 204 SER A O 1
ATOM 1578 N N . ASN A 1 205 ? 4.566 10.861 -23.223 1.00 55.84 205 ASN A N 1
ATOM 1579 C CA . ASN A 1 205 ? 5.634 10.413 -24.120 1.00 55.84 205 ASN A CA 1
ATOM 1580 C C . ASN A 1 205 ? 5.627 11.119 -25.489 1.00 55.84 205 ASN A C 1
ATOM 1582 O O . ASN A 1 205 ? 6.572 10.952 -26.261 1.00 55.84 205 ASN A O 1
ATOM 1586 N N . SER A 1 206 ? 4.613 11.936 -25.797 1.00 53.16 206 SER A N 1
ATOM 1587 C CA . SER A 1 206 ? 4.589 12.769 -27.003 1.00 53.16 206 SER A CA 1
ATOM 1588 C C . SER A 1 206 ? 3.781 14.062 -26.824 1.00 53.16 206 SER A C 1
ATOM 1590 O O . SER A 1 206 ? 2.998 14.220 -25.884 1.00 53.16 206 SER A O 1
ATOM 1592 N N . VAL A 1 207 ? 3.988 15.016 -27.738 1.00 47.91 207 VAL A N 1
ATOM 1593 C CA . VAL A 1 207 ? 3.197 16.252 -27.821 1.00 47.91 207 VAL A CA 1
ATOM 1594 C C . VAL A 1 207 ? 1.875 15.932 -28.519 1.00 47.91 207 VAL A C 1
ATOM 1596 O O . VAL A 1 207 ? 1.831 15.844 -29.743 1.00 47.91 207 VAL A O 1
ATOM 1599 N N . GLY A 1 208 ? 0.811 15.763 -27.735 1.00 55.31 208 GLY A N 1
ATOM 1600 C CA . GLY A 1 208 ? -0.547 15.482 -28.221 1.00 55.31 208 GLY A CA 1
ATOM 1601 C C . GLY A 1 208 ? -1.176 14.224 -27.622 1.00 55.31 208 GLY A C 1
ATOM 1602 O O . GLY A 1 208 ? -2.397 14.107 -27.626 1.00 55.31 208 GLY A O 1
ATOM 1603 N N . ASP A 1 209 ? -0.366 13.326 -27.061 1.00 59.78 209 ASP A N 1
ATOM 1604 C CA . ASP A 1 209 ? -0.857 12.164 -26.327 1.00 59.78 209 ASP A CA 1
ATOM 1605 C C . ASP A 1 209 ? -1.015 12.510 -24.840 1.00 59.78 209 ASP A C 1
ATOM 1607 O O . ASP A 1 209 ? -0.054 12.890 -24.165 1.00 59.78 209 ASP A O 1
ATOM 1611 N N . ASN A 1 210 ? -2.248 12.435 -24.341 1.00 66.19 210 ASN A N 1
ATOM 1612 C CA . ASN A 1 210 ? -2.580 12.791 -22.960 1.00 66.19 210 ASN A CA 1
ATOM 1613 C C . ASN A 1 210 ? -2.349 11.629 -21.984 1.00 66.19 210 ASN A C 1
ATOM 1615 O O . ASN A 1 210 ? -2.420 11.838 -20.771 1.00 66.19 210 ASN A O 1
ATOM 1619 N N . GLN A 1 211 ? -2.088 10.416 -22.482 1.00 77.94 211 GLN A N 1
ATOM 1620 C CA . GLN A 1 211 ? -1.892 9.254 -21.628 1.00 77.94 211 GLN A CA 1
ATOM 1621 C C . GLN A 1 211 ? -0.449 9.215 -21.102 1.00 77.94 211 GLN A C 1
ATOM 1623 O O . GLN A 1 211 ? 0.535 9.217 -21.843 1.00 77.94 211 GLN A O 1
ATOM 1628 N N . THR A 1 212 ? -0.308 9.194 -19.777 1.00 87.31 212 THR A N 1
ATOM 1629 C CA . THR A 1 212 ? 0.971 8.892 -19.122 1.00 87.31 212 THR A CA 1
ATOM 1630 C C . THR A 1 212 ? 1.189 7.375 -19.068 1.00 87.31 212 THR A C 1
ATOM 1632 O O . THR A 1 212 ? 0.202 6.632 -18.997 1.00 87.31 212 THR A O 1
ATOM 1635 N N . PRO A 1 213 ? 2.444 6.889 -18.999 1.00 88.44 213 PRO A N 1
ATOM 1636 C CA . PRO A 1 213 ? 2.727 5.471 -18.762 1.00 88.44 213 PRO A CA 1
ATOM 1637 C C . PRO A 1 213 ? 2.017 4.906 -17.520 1.00 88.44 213 PRO A C 1
ATOM 1639 O O . PRO A 1 213 ? 1.526 3.784 -17.542 1.00 88.44 213 PRO A O 1
ATOM 1642 N N . LEU A 1 214 ? 1.869 5.708 -16.458 1.00 90.94 214 LEU A N 1
ATOM 1643 C CA . LEU A 1 214 ? 1.124 5.315 -15.259 1.00 90.94 214 LEU A CA 1
ATOM 1644 C C . LEU A 1 214 ? -0.382 5.142 -15.516 1.00 90.94 214 LEU A C 1
ATOM 1646 O O . LEU A 1 214 ? -0.960 4.162 -15.057 1.00 90.94 214 LEU A O 1
ATOM 1650 N N . SER A 1 215 ? -1.033 6.068 -16.229 1.00 91.69 215 SER A N 1
ATOM 1651 C CA . SER A 1 215 ? -2.463 5.922 -16.554 1.00 91.69 215 SER A CA 1
ATOM 1652 C C . SER A 1 215 ? -2.711 4.711 -17.454 1.00 91.69 215 SER A C 1
ATOM 1654 O O . SER A 1 215 ? -3.623 3.942 -17.172 1.00 91.69 215 SER A O 1
ATOM 1656 N N . ALA A 1 216 ? -1.839 4.475 -18.443 1.00 92.75 216 ALA A N 1
ATOM 1657 C CA . ALA A 1 216 ? -1.903 3.282 -19.285 1.00 92.75 216 ALA A CA 1
ATOM 1658 C C . ALA A 1 216 ? -1.748 1.991 -18.460 1.00 92.75 216 ALA A C 1
ATOM 1660 O O . ALA A 1 216 ? -2.541 1.067 -18.621 1.00 92.75 216 ALA A O 1
ATOM 1661 N N . LEU A 1 217 ? -0.804 1.952 -17.508 1.00 94.44 217 LEU A N 1
ATOM 1662 C CA . LEU A 1 217 ? -0.633 0.816 -16.596 1.00 94.44 217 LEU A CA 1
ATOM 1663 C C . LEU A 1 217 ? -1.881 0.570 -15.734 1.00 94.44 217 LEU A C 1
ATOM 1665 O O . LEU A 1 217 ? -2.302 -0.572 -15.583 1.00 94.44 217 LEU A O 1
ATOM 1669 N N . ILE A 1 218 ? -2.487 1.620 -15.168 1.00 95.75 218 ILE A N 1
ATOM 1670 C CA . ILE A 1 218 ? -3.695 1.495 -14.335 1.00 95.75 218 ILE A CA 1
ATOM 1671 C C . ILE A 1 218 ? -4.879 0.977 -15.166 1.00 95.75 218 ILE A C 1
ATOM 1673 O O . ILE A 1 218 ? -5.590 0.078 -14.718 1.00 95.75 218 ILE A O 1
ATOM 1677 N N . GLU A 1 219 ? -5.080 1.509 -16.374 1.00 95.50 219 GLU A N 1
ATOM 1678 C CA . GLU A 1 219 ? -6.124 1.053 -17.300 1.00 95.50 219 GLU A CA 1
ATOM 1679 C C . GLU A 1 219 ? -5.903 -0.404 -17.732 1.00 95.50 219 GLU A C 1
ATOM 1681 O O . GLU A 1 219 ? -6.841 -1.205 -17.709 1.00 95.50 219 GLU A O 1
ATOM 1686 N N . TYR A 1 220 ? -4.657 -0.775 -18.045 1.00 96.12 220 TYR A N 1
ATOM 1687 C CA . TYR A 1 220 ? -4.279 -2.149 -18.359 1.00 96.12 220 TYR A CA 1
ATOM 1688 C C . TYR A 1 220 ? -4.585 -3.092 -17.193 1.00 96.12 220 TYR A C 1
ATOM 1690 O O . TYR A 1 220 ? -5.308 -4.069 -17.379 1.00 96.12 220 TYR A O 1
ATOM 1698 N N . LEU A 1 221 ? -4.090 -2.797 -15.987 1.00 96.69 221 LEU A N 1
ATOM 1699 C CA . LEU A 1 221 ? -4.287 -3.639 -14.803 1.00 96.69 221 LEU A CA 1
ATOM 1700 C C . LEU A 1 221 ? -5.775 -3.804 -14.477 1.00 96.69 221 LEU A C 1
ATOM 1702 O O . LEU A 1 221 ? -6.238 -4.927 -14.274 1.00 96.69 221 LEU A O 1
ATOM 1706 N N . HIS A 1 222 ? -6.553 -2.723 -14.564 1.00 96.12 222 HIS A N 1
ATOM 1707 C CA . HIS A 1 222 ? -8.006 -2.784 -14.429 1.00 96.12 222 HIS A CA 1
ATOM 1708 C C . HIS A 1 222 ? -8.648 -3.693 -15.496 1.00 96.12 222 HIS A C 1
ATOM 1710 O O . HIS A 1 222 ? -9.511 -4.507 -15.169 1.00 96.12 222 HIS A O 1
ATOM 1716 N N . SER A 1 223 ? -8.202 -3.629 -16.759 1.00 96.44 223 SER A N 1
ATOM 1717 C CA . SER A 1 223 ? -8.679 -4.520 -17.836 1.00 96.44 223 SER A CA 1
ATOM 1718 C C . SER A 1 223 ? -8.324 -6.002 -17.631 1.00 96.44 223 SER A C 1
ATOM 1720 O O . SER A 1 223 ? -8.958 -6.872 -18.226 1.00 96.44 223 SER A O 1
ATOM 1722 N N . LYS A 1 224 ? -7.329 -6.295 -16.783 1.00 95.69 224 LYS A N 1
ATOM 1723 C CA . LYS A 1 224 ? -6.890 -7.648 -16.409 1.00 95.69 224 LYS A CA 1
ATOM 1724 C C . LYS A 1 224 ? -7.531 -8.179 -15.125 1.00 95.69 224 LYS A C 1
ATOM 1726 O O . LYS A 1 224 ? -7.205 -9.286 -14.722 1.00 95.69 224 LYS A O 1
ATOM 1731 N N . GLY A 1 225 ? -8.452 -7.433 -14.511 1.00 93.69 225 GLY A N 1
ATOM 1732 C CA . GLY A 1 225 ? -9.106 -7.839 -13.262 1.00 93.69 225 GLY A CA 1
ATOM 1733 C C . GLY A 1 225 ? -8.383 -7.388 -11.990 1.00 93.69 225 GLY A C 1
ATOM 1734 O O . GLY A 1 225 ? -8.751 -7.833 -10.907 1.00 93.69 225 GLY A O 1
ATOM 1735 N N . PHE A 1 226 ? -7.413 -6.473 -12.099 1.00 95.44 226 PHE A N 1
ATOM 1736 C CA . PHE A 1 226 ? -6.721 -5.850 -10.967 1.00 95.44 226 PHE A CA 1
ATOM 1737 C C . PHE A 1 226 ? -7.165 -4.383 -10.806 1.00 95.44 226 PHE A C 1
ATOM 1739 O O . PHE A 1 226 ? -6.456 -3.465 -11.233 1.00 95.44 226 PHE A O 1
ATOM 1746 N N . PRO A 1 227 ? -8.366 -4.105 -10.262 1.00 95.44 227 PRO A N 1
ATOM 1747 C CA . PRO A 1 227 ? -8.831 -2.737 -10.091 1.00 95.44 227 PRO A CA 1
ATOM 1748 C C . PRO A 1 227 ? -8.010 -2.002 -9.022 1.00 95.44 227 PRO A C 1
ATOM 1750 O O . PRO A 1 227 ? -7.596 -2.568 -8.009 1.00 95.44 227 PRO A O 1
ATOM 1753 N N . LEU A 1 228 ? -7.794 -0.702 -9.235 1.00 96.25 228 LEU A N 1
ATOM 1754 C CA . LEU A 1 228 ? -7.114 0.162 -8.271 1.00 96.25 228 LEU A CA 1
ATOM 1755 C C . LEU A 1 228 ? -7.997 0.362 -7.025 1.00 96.25 228 LEU A C 1
ATOM 1757 O O . LEU A 1 228 ? -9.063 0.970 -7.109 1.00 96.25 228 LEU A O 1
ATOM 1761 N N . ILE A 1 229 ? -7.526 -0.088 -5.859 1.00 95.12 229 ILE A N 1
ATOM 1762 C CA . ILE A 1 229 ? -8.177 0.146 -4.560 1.00 95.12 229 ILE A CA 1
ATOM 1763 C C . ILE A 1 229 ? -7.932 1.588 -4.110 1.00 95.12 229 ILE A C 1
ATOM 1765 O O . ILE A 1 229 ? -8.845 2.275 -3.640 1.00 95.12 229 ILE A O 1
ATOM 1769 N N . HIS A 1 230 ? -6.677 2.041 -4.188 1.00 95.12 230 HIS A N 1
ATOM 1770 C CA . HIS A 1 230 ? -6.289 3.363 -3.708 1.00 95.12 230 HIS A CA 1
ATOM 1771 C C . HIS A 1 230 ? -4.954 3.838 -4.273 1.00 95.12 230 HIS A C 1
ATOM 1773 O O . HIS A 1 230 ? -4.073 3.036 -4.577 1.00 95.12 230 HIS A O 1
ATOM 1779 N N . SER A 1 231 ? -4.778 5.156 -4.314 1.00 94.94 231 SER A N 1
ATOM 1780 C CA . SER A 1 231 ? -3.488 5.801 -4.534 1.00 94.94 231 SER A CA 1
ATOM 1781 C C . SER A 1 231 ? -3.123 6.653 -3.317 1.00 94.94 231 SER A C 1
ATOM 1783 O O . SER A 1 231 ? -3.946 7.391 -2.776 1.00 94.94 231 SER A O 1
ATOM 1785 N N . LEU A 1 232 ? -1.889 6.509 -2.851 1.00 91.44 232 LEU A N 1
ATOM 1786 C CA . LEU A 1 232 ? -1.337 7.166 -1.674 1.00 91.44 232 LEU A CA 1
ATOM 1787 C C . LEU A 1 232 ? -0.139 8.023 -2.074 1.00 91.44 232 LEU A C 1
ATOM 1789 O O . LEU A 1 232 ? 0.530 7.767 -3.075 1.00 91.44 232 LEU A O 1
ATOM 1793 N N . HIS A 1 233 ? 0.114 9.047 -1.269 1.00 89.81 233 HIS A N 1
ATOM 1794 C CA . HIS A 1 233 ? 1.294 9.891 -1.358 1.00 89.81 233 HIS A CA 1
ATOM 1795 C C . HIS A 1 233 ? 2.106 9.697 -0.074 1.00 89.81 233 HIS A C 1
ATOM 1797 O O . HIS A 1 233 ? 1.586 9.980 1.009 1.00 89.81 233 HIS A O 1
ATOM 1803 N N . PHE A 1 234 ? 3.320 9.148 -0.180 1.00 86.56 234 PHE A N 1
ATOM 1804 C CA . PHE A 1 234 ? 4.017 8.603 0.986 1.00 86.56 234 PHE A CA 1
ATOM 1805 C C . PHE A 1 234 ? 5.552 8.723 0.993 1.00 86.56 234 PHE A C 1
ATOM 1807 O O . PHE A 1 234 ? 6.109 9.040 2.044 1.00 86.56 234 PHE A O 1
ATOM 1814 N N . HIS A 1 235 ? 6.257 8.489 -0.119 1.00 82.38 235 HIS A N 1
ATOM 1815 C CA . HIS A 1 235 ? 7.733 8.515 -0.144 1.00 82.38 235 HIS A CA 1
ATOM 1816 C C . HIS A 1 235 ? 8.292 9.862 -0.608 1.00 82.38 235 HIS A C 1
ATOM 1818 O O . HIS A 1 235 ? 9.301 10.362 -0.113 1.00 82.38 235 HIS A O 1
ATOM 1824 N N . SER A 1 236 ? 7.655 10.416 -1.628 1.00 74.75 236 SER A N 1
ATOM 1825 C CA . SER A 1 236 ? 8.112 11.551 -2.403 1.00 74.75 236 SER A CA 1
ATOM 1826 C C . SER A 1 236 ? 7.622 12.869 -1.807 1.00 74.75 236 SER A C 1
ATOM 1828 O O . SER A 1 236 ? 6.708 12.916 -0.997 1.00 74.75 236 SER A O 1
ATOM 1830 N N . LYS A 1 237 ? 8.191 13.981 -2.280 1.00 75.25 237 LYS A N 1
ATOM 1831 C CA . LYS A 1 237 ? 7.610 15.332 -2.123 1.00 75.25 237 LYS A CA 1
ATOM 1832 C C . LYS A 1 237 ? 6.858 15.780 -3.387 1.00 75.25 237 LYS A C 1
ATOM 1834 O O . LYS A 1 237 ? 6.525 16.952 -3.536 1.00 75.25 237 LYS A O 1
ATOM 1839 N N . SER A 1 238 ? 6.659 14.853 -4.328 1.00 75.69 238 SER A N 1
ATOM 1840 C CA . SER A 1 238 ? 5.867 15.028 -5.548 1.00 75.69 238 SER A CA 1
ATOM 1841 C C . SER A 1 238 ? 4.430 15.453 -5.217 1.00 75.69 238 SER A C 1
ATOM 1843 O O . SER A 1 238 ? 3.856 14.907 -4.287 1.00 75.69 238 SER A O 1
ATOM 1845 N N . PRO A 1 239 ? 3.780 16.341 -5.987 1.00 76.44 239 PRO A N 1
ATOM 1846 C CA . PRO A 1 239 ? 2.348 16.605 -5.815 1.00 76.44 239 PRO A CA 1
ATOM 1847 C C . PRO A 1 239 ? 1.457 15.421 -6.244 1.00 76.44 239 PRO A C 1
ATOM 1849 O O . PRO A 1 239 ? 0.241 15.486 -6.084 1.00 76.44 239 PRO A O 1
ATOM 1852 N N . TYR A 1 240 ? 2.042 14.365 -6.818 1.00 84.69 240 TYR A N 1
ATOM 1853 C CA . TYR A 1 240 ? 1.340 13.178 -7.303 1.00 84.69 240 TYR A CA 1
ATOM 1854 C C . TYR A 1 240 ? 1.442 12.007 -6.310 1.00 84.69 240 TYR A C 1
ATOM 1856 O O . TYR A 1 240 ? 2.466 11.883 -5.625 1.00 84.69 240 TYR A O 1
ATOM 1864 N N . PRO A 1 241 ? 0.428 11.119 -6.265 1.00 90.12 241 PRO A N 1
ATOM 1865 C CA . PRO A 1 241 ? 0.540 9.831 -5.593 1.00 90.12 241 PRO A CA 1
ATOM 1866 C C . PRO A 1 241 ? 1.716 9.019 -6.143 1.00 90.12 241 PRO A C 1
ATOM 1868 O O . PRO A 1 241 ? 2.022 9.066 -7.336 1.00 90.12 241 PRO A O 1
ATOM 1871 N N . ASP A 1 242 ? 2.368 8.278 -5.260 1.00 92.25 242 ASP A N 1
ATOM 1872 C CA . ASP A 1 242 ? 3.578 7.501 -5.520 1.00 92.25 242 ASP A CA 1
ATOM 1873 C C . ASP A 1 242 ? 3.489 6.067 -4.980 1.00 92.25 242 ASP A C 1
ATOM 1875 O O . ASP A 1 242 ? 4.461 5.324 -5.049 1.00 92.25 242 ASP A O 1
ATOM 1879 N N . PHE A 1 243 ? 2.324 5.657 -4.484 1.00 94.44 243 PHE A N 1
ATOM 1880 C CA . PHE A 1 243 ? 2.042 4.292 -4.060 1.00 94.44 243 PHE A CA 1
ATOM 1881 C C . PHE A 1 243 ? 0.621 3.915 -4.495 1.00 94.44 243 PHE A C 1
ATOM 1883 O O . PHE A 1 243 ? -0.346 4.572 -4.115 1.00 94.44 243 PHE A O 1
ATOM 1890 N N . PHE A 1 244 ? 0.485 2.870 -5.307 1.00 96.50 244 PHE A N 1
ATOM 1891 C CA . PHE A 1 244 ? -0.769 2.446 -5.929 1.00 96.50 244 PHE A CA 1
ATOM 1892 C C . PHE A 1 244 ? -1.082 1.020 -5.490 1.00 96.50 244 PHE A C 1
ATOM 1894 O O . PHE A 1 244 ? -0.294 0.112 -5.742 1.00 96.50 244 PHE A O 1
ATOM 1901 N N . LEU A 1 245 ? -2.215 0.836 -4.814 1.00 96.25 245 LEU A N 1
ATOM 1902 C CA . LEU A 1 245 ? -2.662 -0.446 -4.280 1.00 96.25 245 LEU A CA 1
ATOM 1903 C C . LEU A 1 245 ? -3.751 -1.028 -5.183 1.00 96.25 245 LEU A C 1
ATOM 1905 O O . LEU A 1 245 ? -4.772 -0.374 -5.409 1.00 96.25 245 LEU A O 1
ATOM 1909 N N . PHE A 1 246 ? -3.552 -2.255 -5.650 1.00 96.69 246 PHE A N 1
ATOM 1910 C CA . PHE A 1 246 ? -4.458 -2.965 -6.549 1.00 96.69 246 PHE A CA 1
ATOM 1911 C C . PHE A 1 246 ? -5.066 -4.183 -5.856 1.00 96.69 246 PHE A C 1
ATOM 1913 O O . PHE A 1 246 ? -4.409 -4.858 -5.059 1.00 96.69 246 PHE A O 1
ATOM 1920 N N . ASP A 1 247 ? -6.332 -4.446 -6.164 1.00 95.19 247 ASP A N 1
ATOM 1921 C CA . ASP A 1 247 ? -7.024 -5.659 -5.742 1.00 95.19 247 ASP A CA 1
ATOM 1922 C C . ASP A 1 247 ? -6.565 -6.850 -6.584 1.00 95.19 247 ASP A C 1
ATOM 1924 O O . ASP A 1 247 ?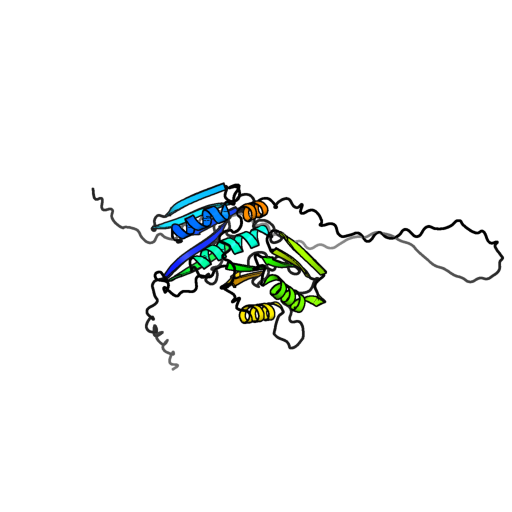 -6.191 -6.709 -7.751 1.00 95.19 247 ASP A O 1
ATOM 1928 N N . CYS A 1 248 ? -6.607 -8.030 -5.983 1.00 92.50 248 CYS A N 1
ATOM 1929 C CA . CYS A 1 248 ? -6.352 -9.290 -6.646 1.00 92.50 248 CYS A CA 1
ATOM 1930 C C . CYS A 1 248 ? -7.389 -10.323 -6.165 1.00 92.50 248 CYS A C 1
ATOM 1932 O O . CYS A 1 248 ? -7.136 -11.072 -5.210 1.00 92.50 248 CYS A O 1
ATOM 1934 N N . PRO A 1 249 ? -8.582 -10.360 -6.795 1.00 84.62 249 PRO A N 1
ATOM 1935 C CA . PRO A 1 249 ? -9.690 -11.203 -6.346 1.00 84.62 249 PRO A CA 1
ATOM 1936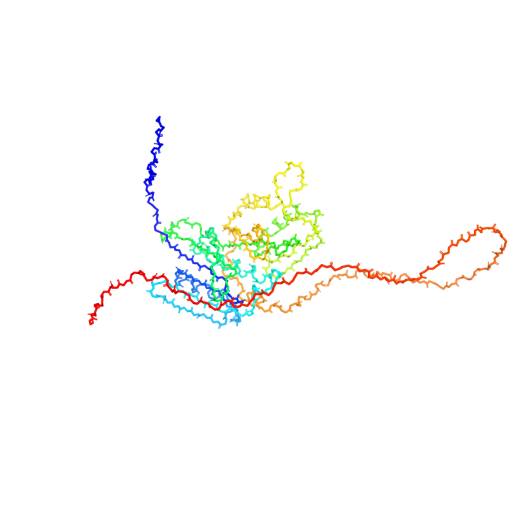 C C . PRO A 1 249 ? -9.384 -12.700 -6.492 1.00 84.62 249 PRO A C 1
ATOM 1938 O O . PRO A 1 249 ? -9.705 -13.481 -5.595 1.00 84.62 249 PRO A O 1
ATOM 1941 N N . ASP A 1 250 ? -8.711 -13.082 -7.580 1.00 82.69 250 ASP A N 1
ATOM 1942 C CA . ASP A 1 250 ? -8.311 -14.464 -7.876 1.00 82.69 250 ASP A CA 1
ATOM 1943 C C . ASP A 1 250 ? -6.950 -14.850 -7.278 1.00 82.69 250 ASP A C 1
ATOM 1945 O O . ASP A 1 250 ? -6.555 -16.017 -7.334 1.00 82.69 250 ASP A O 1
ATOM 1949 N N . GLY A 1 251 ? -6.246 -13.893 -6.665 1.00 74.00 251 GLY A N 1
ATOM 1950 C CA . GLY A 1 251 ? -4.946 -14.130 -6.052 1.00 74.00 251 GLY A CA 1
ATOM 1951 C C . GLY A 1 251 ? -5.006 -15.211 -4.968 1.00 74.00 251 GLY A C 1
ATOM 1952 O O . GLY A 1 251 ? -6.030 -15.357 -4.286 1.00 74.00 251 GLY A O 1
ATOM 1953 N N . PRO A 1 252 ? -3.911 -15.966 -4.755 1.00 69.94 252 PRO A N 1
ATOM 1954 C CA . PRO A 1 252 ? -3.820 -16.843 -3.599 1.00 69.94 252 PRO A CA 1
ATOM 1955 C C . PRO A 1 252 ? -3.998 -15.992 -2.343 1.00 69.94 252 PRO A C 1
ATOM 1957 O O . PRO A 1 252 ? -3.406 -14.914 -2.237 1.00 69.94 252 PRO A O 1
ATOM 1960 N N . VAL A 1 253 ? -4.808 -16.461 -1.389 1.00 60.34 253 VAL A N 1
ATOM 1961 C CA . VAL A 1 253 ? -4.905 -15.773 -0.102 1.00 60.34 253 VAL A CA 1
ATOM 1962 C C . VAL A 1 253 ? -3.529 -15.866 0.542 1.00 60.34 253 VAL A C 1
ATOM 1964 O O . VAL A 1 253 ? -3.125 -16.940 0.981 1.00 60.34 253 VAL A O 1
ATOM 1967 N N . ARG A 1 254 ? -2.801 -14.747 0.611 1.00 57.47 254 ARG A N 1
ATOM 1968 C CA . ARG A 1 254 ? -1.522 -14.653 1.334 1.00 57.47 254 ARG A CA 1
ATOM 1969 C C . ARG A 1 254 ? -1.815 -14.518 2.838 1.00 57.47 254 ARG A C 1
ATOM 1971 O O . ARG A 1 254 ? -1.390 -13.572 3.491 1.00 57.47 254 ARG A O 1
ATOM 1978 N N . GLU A 1 255 ? -2.643 -15.444 3.335 1.00 48.97 255 GLU A N 1
ATOM 1979 C CA . GLU A 1 255 ? -2.952 -15.684 4.751 1.00 48.97 255 GLU A CA 1
ATOM 1980 C C . GLU A 1 255 ? -1.666 -16.066 5.474 1.00 48.97 255 GLU A C 1
ATOM 1982 O O . GLU A 1 255 ? -1.314 -15.449 6.477 1.00 48.97 255 GLU A O 1
ATOM 1987 N N . ASP A 1 256 ? -0.900 -16.945 4.832 1.00 43.66 256 ASP A N 1
ATOM 1988 C CA . ASP A 1 256 ? 0.508 -17.180 5.098 1.00 43.66 256 ASP A CA 1
ATOM 1989 C C . ASP A 1 256 ? 1.336 -16.177 4.283 1.00 43.66 256 ASP A C 1
ATOM 1991 O O . ASP A 1 256 ? 2.030 -16.504 3.316 1.00 43.66 256 ASP A O 1
ATOM 1995 N N . ALA A 1 257 ? 1.269 -14.903 4.669 1.00 48.00 257 ALA A N 1
ATOM 1996 C CA . ALA A 1 257 ? 2.380 -13.994 4.422 1.00 48.00 257 ALA A CA 1
ATOM 1997 C C . ALA A 1 257 ? 3.541 -14.469 5.306 1.00 48.00 257 ALA A C 1
ATOM 1999 O O . ALA A 1 257 ? 3.745 -13.869 6.359 1.00 48.00 257 ALA A O 1
ATOM 2000 N N . ASP A 1 258 ? 4.178 -15.583 4.879 1.00 51.97 258 ASP A N 1
ATOM 2001 C CA . ASP A 1 258 ? 5.210 -16.392 5.562 1.00 51.97 258 ASP A CA 1
ATOM 2002 C C . ASP A 1 258 ? 5.835 -15.559 6.663 1.00 51.97 258 ASP A C 1
ATOM 2004 O O . ASP A 1 258 ? 6.555 -14.635 6.319 1.00 51.97 258 ASP A O 1
ATOM 2008 N N . PRO A 1 259 ? 5.519 -15.743 7.949 1.00 51.53 259 PRO A N 1
ATOM 2009 C CA . PRO A 1 259 ? 5.851 -14.694 8.899 1.00 51.53 259 PRO A CA 1
ATOM 2010 C C . PRO A 1 259 ? 7.382 -14.453 9.050 1.00 51.53 259 PRO A C 1
ATOM 2012 O O . PRO A 1 259 ? 7.784 -13.410 9.575 1.00 51.53 259 PRO A O 1
ATOM 2015 N N . ALA A 1 260 ? 8.269 -15.294 8.497 1.00 53.66 260 ALA A N 1
ATOM 2016 C CA . ALA A 1 260 ? 9.677 -14.938 8.258 1.00 53.66 260 ALA A CA 1
ATOM 2017 C C . ALA A 1 260 ? 9.871 -13.718 7.314 1.00 53.66 260 ALA A C 1
ATOM 2019 O O . ALA A 1 260 ? 10.776 -12.910 7.530 1.00 53.66 260 ALA A O 1
ATOM 2020 N N . TYR A 1 261 ? 8.990 -13.526 6.326 1.00 56.78 261 TYR A N 1
ATOM 2021 C CA . TYR A 1 261 ? 8.864 -12.384 5.401 1.00 56.78 261 TYR A CA 1
ATOM 2022 C C . TYR A 1 261 ? 8.978 -11.041 6.114 1.00 56.78 261 TYR A C 1
ATOM 2024 O O . TYR A 1 261 ? 9.897 -10.261 5.863 1.00 56.78 261 TYR A O 1
ATOM 2032 N N . VAL A 1 262 ? 8.058 -10.775 7.048 1.00 56.19 262 VAL A N 1
ATOM 2033 C CA . VAL A 1 262 ? 7.971 -9.490 7.752 1.00 56.19 262 VAL A CA 1
ATOM 2034 C C . VAL A 1 262 ? 9.190 -9.283 8.661 1.00 56.19 262 VAL A C 1
ATOM 2036 O O . VAL A 1 262 ? 9.626 -8.147 8.853 1.00 56.19 262 VAL A O 1
ATOM 2039 N N . ASN A 1 263 ? 9.822 -10.361 9.141 1.00 57.38 263 ASN A N 1
ATOM 2040 C CA . ASN A 1 263 ? 11.079 -10.276 9.885 1.00 57.38 263 ASN A CA 1
ATOM 2041 C C . ASN A 1 263 ? 12.286 -9.984 8.985 1.00 57.38 263 ASN A C 1
ATOM 2043 O O . ASN A 1 263 ? 13.069 -9.100 9.330 1.00 57.38 263 ASN A O 1
ATOM 2047 N N . HIS A 1 264 ? 12.443 -10.647 7.834 1.00 58.44 264 HIS A N 1
ATOM 2048 C CA . HIS A 1 264 ? 13.497 -10.319 6.861 1.00 58.44 264 HIS A CA 1
ATOM 2049 C C . HIS A 1 264 ? 13.388 -8.844 6.451 1.00 58.44 264 HIS A C 1
ATOM 2051 O O . HIS A 1 264 ? 14.345 -8.074 6.516 1.00 58.44 264 HIS A O 1
ATOM 2057 N N . VAL A 1 265 ? 12.161 -8.419 6.174 1.00 54.53 265 VAL A N 1
ATOM 2058 C CA . VAL A 1 265 ? 11.776 -7.048 5.856 1.00 54.53 265 VAL A CA 1
ATOM 2059 C C . VAL A 1 265 ? 12.143 -6.041 6.952 1.00 54.53 265 VAL A C 1
ATOM 2061 O O . VAL A 1 265 ? 12.727 -5.001 6.644 1.00 54.53 265 VAL A O 1
ATOM 2064 N N . LEU A 1 266 ? 11.842 -6.313 8.223 1.00 58.34 266 LEU A N 1
ATOM 2065 C CA . LEU A 1 266 ? 12.135 -5.387 9.326 1.00 58.34 266 LEU A CA 1
ATOM 2066 C C . LEU A 1 266 ? 13.584 -5.476 9.840 1.00 58.34 266 LEU A C 1
ATOM 2068 O O . LEU A 1 266 ? 14.030 -4.562 10.532 1.00 58.34 266 LEU A O 1
ATOM 2072 N N . THR A 1 267 ? 14.337 -6.522 9.480 1.00 57.34 267 THR A N 1
ATOM 2073 C CA . THR A 1 267 ? 15.760 -6.684 9.842 1.00 57.34 267 THR A CA 1
ATOM 2074 C C . THR A 1 267 ? 16.732 -6.206 8.758 1.00 57.34 267 THR A C 1
ATOM 2076 O O . THR A 1 267 ? 17.820 -5.750 9.100 1.00 57.34 267 THR A O 1
ATOM 2079 N N . ALA A 1 268 ? 16.349 -6.190 7.475 1.00 53.62 268 ALA A N 1
ATOM 2080 C CA . ALA A 1 268 ? 17.197 -5.760 6.352 1.00 53.62 268 ALA A CA 1
ATOM 2081 C C . ALA A 1 268 ? 17.502 -4.240 6.279 1.00 53.62 268 ALA A C 1
ATOM 2083 O O . ALA A 1 268 ? 17.882 -3.739 5.219 1.00 53.62 268 ALA A O 1
ATOM 2084 N N . GLN A 1 269 ? 17.349 -3.478 7.373 1.00 51.16 269 GLN A N 1
ATOM 2085 C CA . GLN A 1 269 ? 17.625 -2.031 7.383 1.00 51.16 269 GLN A CA 1
ATOM 2086 C C . GLN A 1 269 ? 19.117 -1.692 7.186 1.00 51.16 269 GLN A C 1
ATOM 2088 O O . GLN A 1 269 ? 19.423 -0.613 6.678 1.00 51.16 269 GLN A O 1
ATOM 2093 N N . ASP A 1 270 ? 20.039 -2.606 7.507 1.00 41.34 270 ASP A N 1
ATOM 2094 C CA . ASP A 1 270 ? 21.489 -2.391 7.391 1.00 41.34 270 ASP A CA 1
ATOM 2095 C C . ASP A 1 270 ? 22.052 -2.758 6.006 1.00 41.34 270 ASP A C 1
ATOM 2097 O O . ASP A 1 270 ? 22.934 -3.602 5.877 1.00 41.34 270 ASP A O 1
ATOM 2101 N N . GLY A 1 271 ? 21.555 -2.085 4.961 1.00 43.62 271 GLY A N 1
ATOM 2102 C CA . GLY A 1 271 ? 22.313 -1.666 3.765 1.00 43.62 271 GLY A CA 1
ATOM 2103 C C . GLY A 1 271 ? 23.077 -2.694 2.907 1.00 43.62 271 GLY A C 1
ATOM 2104 O O . GLY A 1 271 ? 23.699 -2.286 1.927 1.00 43.62 271 GLY A O 1
ATOM 2105 N N . TYR A 1 272 ? 23.052 -3.987 3.229 1.00 37.84 272 TYR A N 1
ATOM 2106 C CA . TYR A 1 272 ? 23.931 -5.003 2.650 1.00 37.84 272 TYR A CA 1
ATOM 2107 C C . TYR A 1 272 ? 23.139 -6.185 2.087 1.00 37.84 272 TYR A C 1
ATOM 2109 O O . TYR A 1 272 ? 23.297 -7.335 2.493 1.00 37.84 272 TYR A O 1
ATOM 2117 N N . TYR A 1 273 ? 22.316 -5.908 1.074 1.00 42.50 273 TYR A N 1
ATOM 2118 C CA . TYR A 1 273 ? 22.031 -6.955 0.100 1.00 42.50 273 TYR A CA 1
ATOM 2119 C C . TYR A 1 273 ? 23.339 -7.241 -0.641 1.00 42.50 273 TYR A C 1
ATOM 2121 O O . TYR A 1 273 ? 23.832 -6.317 -1.299 1.00 42.50 273 TYR A O 1
ATOM 2129 N N . PRO A 1 274 ? 23.902 -8.464 -0.584 1.00 36.53 274 PRO A N 1
ATOM 2130 C CA . PRO A 1 274 ? 25.074 -8.783 -1.381 1.00 36.53 274 PRO A CA 1
ATOM 2131 C C . PRO A 1 274 ? 24.765 -8.469 -2.847 1.00 36.53 274 PRO A C 1
ATOM 2133 O O . PRO A 1 274 ? 23.655 -8.729 -3.330 1.00 36.53 274 PRO A O 1
ATOM 2136 N N . ASP A 1 275 ? 25.729 -7.873 -3.549 1.00 37.62 275 ASP A N 1
ATOM 2137 C CA . ASP A 1 275 ? 25.651 -7.771 -5.002 1.00 37.62 275 ASP A CA 1
ATOM 2138 C C . ASP A 1 275 ? 25.513 -9.199 -5.535 1.00 37.62 275 ASP A C 1
ATOM 2140 O O . ASP A 1 275 ? 26.462 -9.987 -5.475 1.00 37.62 275 ASP A O 1
ATOM 2144 N N . LEU A 1 276 ? 24.319 -9.538 -6.039 1.00 42.28 276 LEU A N 1
ATOM 2145 C CA . LEU A 1 276 ? 24.144 -10.732 -6.858 1.00 42.28 276 LEU A CA 1
ATOM 2146 C C . LEU A 1 276 ? 25.187 -10.631 -7.956 1.00 42.28 276 LEU A C 1
ATOM 2148 O O . LEU A 1 276 ? 25.241 -9.613 -8.649 1.00 42.28 276 LEU A O 1
ATOM 2152 N N . VAL A 1 277 ? 26.052 -11.644 -8.028 1.00 36.19 277 VAL A N 1
ATOM 2153 C CA . VAL A 1 277 ? 27.289 -11.603 -8.804 1.00 36.19 277 VAL A CA 1
ATOM 2154 C C . VAL A 1 277 ? 26.955 -11.258 -10.248 1.00 36.19 277 VAL A C 1
ATOM 2156 O O . VAL A 1 277 ? 26.597 -12.120 -11.047 1.00 36.19 277 VAL A O 1
ATOM 2159 N N . VAL A 1 278 ? 27.111 -9.978 -10.589 1.00 39.22 278 VAL A N 1
ATOM 2160 C CA . VAL A 1 278 ? 27.205 -9.549 -11.973 1.00 39.22 278 VAL A CA 1
ATOM 2161 C C . VAL A 1 278 ? 28.417 -10.287 -12.499 1.00 39.22 278 VAL A C 1
ATOM 2163 O O . VAL A 1 278 ? 29.540 -9.988 -12.079 1.00 39.22 278 VAL A O 1
ATOM 2166 N N . GLU A 1 279 ? 28.193 -11.266 -13.377 1.00 37.59 279 GLU A N 1
ATOM 2167 C CA . GLU A 1 279 ? 29.265 -11.939 -14.093 1.00 37.59 279 GLU A CA 1
ATOM 2168 C C . GLU A 1 279 ? 30.098 -10.867 -14.792 1.00 37.59 279 GLU A C 1
ATOM 2170 O O . GLU A 1 279 ? 29.764 -10.358 -15.869 1.00 37.59 279 GLU A O 1
ATOM 2175 N N . LYS A 1 280 ? 31.206 -10.486 -14.153 1.00 38.69 280 LYS A N 1
ATOM 2176 C CA . LYS A 1 280 ? 32.225 -9.651 -14.764 1.00 38.69 280 LYS A CA 1
ATOM 2177 C C . LYS A 1 280 ? 32.792 -10.484 -15.893 1.00 38.69 280 LYS A C 1
ATOM 2179 O O . LYS A 1 280 ? 33.723 -11.248 -15.655 1.00 38.69 280 LYS A O 1
ATOM 2184 N N . LYS A 1 281 ? 32.239 -10.310 -17.103 1.00 44.62 281 LYS A N 1
ATOM 2185 C CA . LYS A 1 281 ? 32.791 -10.841 -18.351 1.00 44.62 281 LYS A CA 1
ATOM 2186 C C . LYS A 1 281 ? 34.290 -10.610 -18.314 1.00 44.62 281 LYS A C 1
ATOM 2188 O O . LYS A 1 281 ? 34.758 -9.472 -18.426 1.00 44.62 281 LYS A O 1
ATOM 2193 N N . THR A 1 282 ? 35.022 -11.688 -18.070 1.00 41.53 282 THR A N 1
ATOM 2194 C CA . THR A 1 282 ? 36.455 -11.656 -17.843 1.00 41.53 282 THR A CA 1
ATOM 2195 C C . THR A 1 282 ? 37.064 -11.129 -19.126 1.00 41.53 282 THR A C 1
ATOM 2197 O O . THR A 1 282 ? 37.013 -11.791 -20.162 1.00 41.53 282 THR A O 1
ATOM 2200 N N . LYS A 1 283 ? 37.591 -9.898 -19.094 1.00 46.06 283 LYS A N 1
ATOM 2201 C CA . LYS A 1 283 ? 38.334 -9.356 -20.231 1.00 46.06 283 LYS A CA 1
ATOM 2202 C C . LYS A 1 283 ? 39.510 -10.291 -20.470 1.00 46.06 283 LYS A C 1
ATOM 2204 O O . LYS A 1 283 ? 40.484 -10.239 -19.721 1.00 46.06 283 LYS A O 1
ATOM 2209 N N . VAL A 1 284 ? 39.399 -11.132 -21.499 1.00 48.12 284 VAL A N 1
ATOM 2210 C CA . VAL A 1 284 ? 40.476 -12.010 -21.949 1.00 48.12 284 VAL A CA 1
ATOM 2211 C C . VAL A 1 284 ? 41.688 -11.126 -22.204 1.00 48.12 284 VAL A C 1
ATOM 2213 O O . VAL A 1 284 ? 41.702 -10.279 -23.103 1.00 48.12 284 VAL A O 1
ATOM 2216 N N . LYS A 1 285 ? 42.683 -11.267 -21.331 1.00 48.81 285 LYS A N 1
ATOM 2217 C CA . LYS A 1 285 ? 43.909 -10.485 -21.357 1.00 48.81 285 LYS A CA 1
ATOM 2218 C C . LYS A 1 285 ? 44.715 -10.980 -22.551 1.00 48.81 285 LYS A C 1
ATOM 2220 O O . LYS A 1 285 ? 45.381 -12.000 -22.455 1.00 48.81 285 LYS A O 1
ATOM 2225 N N . LYS A 1 286 ? 44.606 -10.281 -23.685 1.00 52.00 286 LYS A N 1
ATOM 2226 C CA . LYS A 1 286 ? 45.342 -10.609 -24.911 1.00 52.00 286 LYS A CA 1
ATOM 2227 C C . LYS A 1 286 ? 46.840 -10.593 -24.605 1.00 52.00 286 LYS A C 1
ATOM 2229 O O . LYS A 1 286 ? 47.415 -9.520 -24.408 1.00 52.00 286 LYS A O 1
ATOM 2234 N N . GLU A 1 287 ? 47.440 -11.775 -24.520 1.00 52.00 287 GLU A N 1
ATOM 2235 C CA . GLU A 1 287 ? 48.871 -11.921 -24.284 1.00 52.00 287 GLU A CA 1
ATOM 2236 C C . GLU A 1 287 ? 49.640 -11.242 -25.419 1.00 52.00 287 GLU A C 1
ATOM 2238 O O . GLU A 1 287 ? 49.332 -11.404 -26.603 1.00 52.00 287 GLU A O 1
ATOM 2243 N N . ARG A 1 288 ? 50.619 -10.414 -25.048 1.00 45.22 288 ARG A N 1
ATOM 2244 C CA . ARG A 1 288 ? 51.547 -9.818 -26.006 1.00 45.22 288 ARG A CA 1
ATOM 2245 C C . ARG A 1 288 ? 52.721 -10.774 -26.159 1.00 45.22 288 ARG A C 1
ATOM 2247 O O . ARG A 1 288 ? 53.438 -11.003 -25.190 1.00 45.22 288 ARG A O 1
ATOM 2254 N N . GLY A 1 289 ? 52.912 -11.284 -27.373 1.00 66.19 289 GLY A N 1
ATOM 2255 C CA . GLY A 1 289 ? 54.151 -11.956 -27.756 1.00 66.19 289 GLY A CA 1
ATOM 2256 C C . GLY A 1 289 ? 55.371 -11.019 -27.672 1.00 66.19 289 GLY A C 1
ATOM 2257 O O . GLY A 1 289 ? 55.209 -9.802 -27.517 1.00 66.19 289 GLY A O 1
ATOM 2258 N N . PRO A 1 290 ? 56.590 -11.578 -27.751 1.00 58.38 290 PRO A N 1
ATOM 2259 C CA . PRO A 1 290 ? 57.832 -10.834 -27.563 1.00 58.38 290 PRO A CA 1
ATOM 2260 C C . PRO A 1 290 ? 58.077 -9.795 -28.676 1.00 58.38 290 PRO A C 1
ATOM 2262 O O . PRO A 1 290 ? 57.572 -9.946 -29.789 1.00 58.38 290 PRO A O 1
ATOM 2265 N N . PRO A 1 291 ? 58.856 -8.731 -28.399 1.00 48.59 291 PRO A N 1
ATOM 2266 C CA . PRO A 1 291 ? 59.084 -7.651 -29.351 1.00 48.59 291 PRO A CA 1
ATOM 2267 C C . PRO A 1 291 ? 60.064 -8.061 -30.459 1.00 48.59 291 PRO A C 1
ATOM 2269 O O . PRO A 1 291 ? 61.243 -8.301 -30.201 1.00 48.59 291 PRO A O 1
ATOM 2272 N N . THR A 1 292 ? 59.602 -8.062 -31.709 1.00 53.91 292 THR A N 1
ATOM 2273 C CA . THR A 1 292 ? 60.488 -8.101 -32.880 1.00 53.91 292 THR A CA 1
ATOM 2274 C C . THR A 1 292 ? 61.105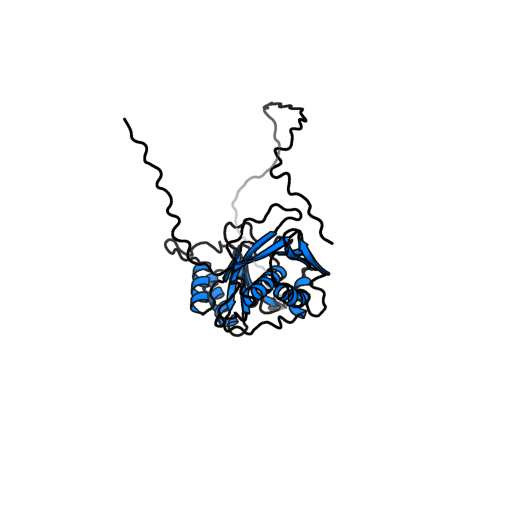 -6.717 -33.096 1.00 53.91 292 THR A C 1
ATOM 2276 O O . THR A 1 292 ? 60.397 -5.711 -33.142 1.00 53.91 292 THR A O 1
ATOM 2279 N N . VAL A 1 293 ? 62.432 -6.662 -33.203 1.00 52.47 293 VAL A N 1
ATOM 2280 C CA . VAL A 1 293 ? 63.195 -5.429 -33.441 1.00 52.47 293 VAL A CA 1
ATOM 2281 C C . VAL A 1 293 ? 63.317 -5.188 -34.945 1.00 52.47 293 VAL A C 1
ATOM 2283 O O . VAL A 1 293 ? 63.855 -6.039 -35.646 1.00 52.47 293 VAL A O 1
ATOM 2286 N N . GLU A 1 294 ? 62.911 -4.009 -35.423 1.00 48.00 294 GLU A N 1
ATOM 2287 C CA . GLU A 1 294 ? 63.252 -3.521 -36.768 1.00 48.00 294 GLU A CA 1
ATOM 2288 C C . GLU A 1 294 ? 63.992 -2.166 -36.723 1.00 48.00 294 GLU A C 1
ATOM 2290 O O . GLU A 1 294 ? 63.766 -1.358 -35.813 1.00 48.00 294 GLU A O 1
ATOM 2295 N N . PRO A 1 295 ? 64.922 -1.909 -37.668 1.00 46.16 295 PRO A N 1
ATOM 2296 C CA . PRO A 1 295 ? 65.856 -0.789 -37.590 1.00 46.16 295 PRO A CA 1
ATOM 2297 C C . PRO A 1 295 ? 65.312 0.528 -38.165 1.00 46.16 295 PRO A C 1
ATOM 2299 O O . PRO A 1 295 ? 64.595 0.572 -39.163 1.00 46.16 295 PRO A O 1
ATOM 2302 N N . LYS A 1 296 ? 65.755 1.644 -37.576 1.00 41.34 296 LYS A N 1
ATOM 2303 C CA . LYS A 1 296 ? 65.429 3.005 -38.029 1.00 41.34 296 LYS A CA 1
ATOM 2304 C C . LYS A 1 296 ? 66.165 3.389 -39.323 1.00 41.34 296 LYS A C 1
ATOM 2306 O O . LYS A 1 296 ? 67.387 3.294 -39.398 1.00 41.34 296 LYS A O 1
ATOM 2311 N N . LYS A 1 297 ? 65.430 3.996 -40.256 1.00 40.72 297 LYS A N 1
ATOM 2312 C CA . LYS A 1 297 ? 65.882 5.025 -41.220 1.00 40.72 297 LYS A CA 1
ATOM 2313 C C . LYS A 1 297 ? 64.889 6.189 -41.032 1.00 40.72 297 LYS A C 1
ATOM 2315 O O . LYS A 1 297 ? 63.705 5.919 -40.885 1.00 40.72 297 LYS A O 1
ATOM 2320 N N . GLY A 1 298 ? 65.242 7.460 -40.846 1.00 35.59 298 GLY A N 1
ATOM 2321 C CA . GLY A 1 298 ? 66.260 8.290 -41.500 1.00 35.59 298 GLY A CA 1
ATOM 2322 C C . GLY A 1 298 ? 65.479 9.376 -42.269 1.00 35.59 298 GLY A C 1
ATOM 2323 O O . GLY A 1 298 ? 64.889 9.041 -43.283 1.00 35.59 298 GLY A O 1
ATOM 2324 N N . LEU A 1 299 ? 65.154 10.539 -41.683 1.00 38.47 299 LEU A N 1
ATOM 2325 C CA . LEU A 1 299 ? 65.952 11.777 -41.510 1.00 38.47 299 LEU A CA 1
ATOM 2326 C C . LEU A 1 299 ? 65.626 12.816 -42.619 1.00 38.47 299 LEU A C 1
ATOM 2328 O O . LEU A 1 299 ? 65.548 12.436 -43.780 1.00 38.47 299 LEU A O 1
ATOM 2332 N N . PHE A 1 300 ? 65.497 14.106 -42.243 1.00 35.38 300 PHE A N 1
ATOM 2333 C CA . PHE A 1 300 ? 65.059 15.275 -43.060 1.00 35.38 300 PHE A CA 1
ATOM 2334 C C . PHE A 1 300 ? 63.556 15.274 -43.450 1.00 35.38 300 PHE A C 1
ATOM 2336 O O . PHE A 1 300 ? 63.000 14.218 -43.705 1.00 35.38 300 PHE A O 1
ATOM 2343 N N . SER A 1 301 ? 62.799 16.381 -43.558 1.00 36.25 301 SER A N 1
ATOM 2344 C CA . SER A 1 301 ? 62.893 17.796 -43.105 1.00 36.25 301 SER A CA 1
ATOM 2345 C C . SER A 1 301 ? 61.475 18.447 -43.257 1.00 36.25 301 SER A C 1
ATOM 2347 O O . SER A 1 301 ? 60.560 17.733 -43.651 1.00 36.25 301 SER A O 1
ATOM 2349 N N . PHE A 1 302 ? 61.130 19.719 -42.976 1.00 37.16 302 PHE A N 1
ATOM 2350 C CA . PHE A 1 302 ? 61.861 20.933 -42.556 1.00 37.16 302 PHE A CA 1
ATOM 2351 C C . PHE A 1 302 ? 60.948 21.871 -41.690 1.00 37.16 302 PHE A C 1
ATOM 2353 O O . PHE A 1 302 ? 59.968 21.435 -41.097 1.00 37.16 302 PHE A O 1
ATOM 2360 N N . LEU A 1 303 ? 61.297 23.160 -41.570 1.00 36.81 303 LEU A N 1
ATOM 2361 C CA . LEU A 1 303 ? 60.741 24.208 -40.690 1.00 36.81 303 LEU A CA 1
ATOM 2362 C C . LEU A 1 303 ? 59.483 24.955 -41.197 1.00 36.81 303 LEU A C 1
ATOM 2364 O O . LEU A 1 303 ? 59.461 25.395 -42.344 1.00 36.81 303 LEU A O 1
ATOM 2368 N N . ARG A 1 304 ? 58.579 25.322 -40.269 1.00 36.31 304 ARG A N 1
ATOM 2369 C CA . ARG A 1 304 ? 58.219 26.699 -39.792 1.00 36.31 304 ARG A CA 1
ATOM 2370 C C . ARG A 1 304 ? 57.062 26.536 -38.777 1.00 36.31 304 ARG A C 1
ATOM 2372 O O . ARG A 1 304 ? 56.150 25.773 -39.039 1.00 36.31 304 ARG A O 1
ATOM 2379 N N . GLY A 1 305 ? 57.076 27.067 -37.548 1.00 32.94 305 GLY A N 1
ATOM 2380 C CA . GLY A 1 305 ? 57.282 28.466 -37.137 1.00 32.94 305 GLY A CA 1
ATOM 2381 C C . GLY A 1 305 ? 55.908 29.163 -37.087 1.00 32.94 305 GLY A C 1
ATOM 2382 O O . GLY A 1 305 ? 55.220 29.129 -38.094 1.00 32.94 305 GLY A O 1
ATOM 2383 N N . ARG A 1 306 ? 55.434 29.809 -36.009 1.00 37.25 306 ARG A N 1
ATOM 2384 C CA . ARG A 1 306 ? 56.073 30.370 -34.795 1.00 37.25 306 ARG A CA 1
ATOM 2385 C C . ARG A 1 306 ? 54.972 30.705 -33.749 1.00 37.25 306 ARG A C 1
ATOM 2387 O O . ARG A 1 306 ? 53.922 31.117 -34.204 1.00 37.25 306 ARG A O 1
ATOM 2394 N N . ARG A 1 307 ? 55.296 30.661 -32.432 1.00 38.62 307 ARG A N 1
ATOM 2395 C CA . ARG A 1 307 ? 54.961 31.626 -31.319 1.00 38.62 307 ARG A CA 1
ATOM 2396 C C . ARG A 1 307 ? 53.505 32.163 -31.160 1.00 38.62 307 ARG A C 1
ATOM 2398 O O . ARG A 1 307 ? 52.823 32.359 -32.141 1.00 38.62 307 ARG A O 1
ATOM 2405 N N . SER A 1 308 ? 52.983 32.621 -30.014 1.00 37.31 308 SER A N 1
ATOM 2406 C CA . SER A 1 308 ? 53.265 32.632 -28.551 1.00 37.31 308 SER A CA 1
ATOM 2407 C C . SER A 1 308 ? 52.067 33.413 -27.905 1.00 37.31 308 SER A C 1
ATOM 2409 O O . SER A 1 308 ? 51.310 34.014 -28.661 1.00 37.31 308 SER A O 1
ATOM 2411 N N . SER A 1 309 ? 51.755 33.495 -26.602 1.00 35.97 309 SER A N 1
ATOM 2412 C CA . SER A 1 309 ? 52.460 33.188 -25.342 1.00 35.97 309 SER A CA 1
ATOM 2413 C C . SER A 1 309 ? 51.460 32.862 -24.206 1.00 35.97 309 SER A C 1
ATOM 2415 O O . SER A 1 309 ? 50.288 33.206 -24.301 1.00 35.97 309 SER A O 1
ATOM 2417 N N . ASN A 1 310 ? 51.956 32.311 -23.093 1.00 40.69 310 ASN A N 1
ATOM 2418 C CA . ASN A 1 310 ? 51.414 32.510 -21.727 1.00 40.69 310 ASN A CA 1
ATOM 2419 C C . ASN A 1 310 ? 52.061 33.798 -21.117 1.00 40.69 310 ASN A C 1
ATOM 2421 O O . ASN A 1 310 ? 53.046 34.238 -21.722 1.00 40.69 310 ASN A O 1
ATOM 2425 N N . PRO A 1 311 ? 51.634 34.399 -19.969 1.00 56.50 311 PRO A N 1
ATOM 2426 C CA . PRO A 1 311 ? 51.147 33.705 -18.764 1.00 56.50 311 PRO A CA 1
ATOM 2427 C C . PRO A 1 311 ? 50.043 34.392 -17.899 1.00 56.50 311 PRO A C 1
ATOM 2429 O O . PRO A 1 311 ? 49.579 35.497 -18.151 1.00 56.50 311 PRO A O 1
ATOM 2432 N N . ASN A 1 312 ? 49.689 33.669 -16.829 1.00 41.03 312 ASN A N 1
ATOM 2433 C CA . ASN A 1 312 ? 48.981 34.031 -15.577 1.00 41.03 312 ASN A CA 1
ATOM 2434 C C . ASN A 1 312 ? 49.795 35.042 -14.694 1.00 41.03 312 ASN A C 1
ATOM 2436 O O . ASN A 1 312 ? 50.949 35.279 -15.065 1.00 41.03 312 ASN A O 1
ATOM 2440 N N . PRO A 1 313 ? 49.372 35.509 -13.477 1.00 60.59 313 PRO A N 1
ATOM 2441 C CA . PRO A 1 313 ? 48.060 35.455 -12.778 1.00 60.59 313 PRO A CA 1
ATOM 2442 C C . PRO A 1 313 ? 47.673 36.717 -11.904 1.00 60.59 313 PRO A C 1
ATOM 2444 O O . PRO A 1 313 ? 48.446 37.657 -11.774 1.00 60.59 313 PRO A O 1
ATOM 2447 N N . THR A 1 314 ? 46.526 36.637 -11.194 1.00 46.00 314 THR A N 1
ATOM 2448 C CA . THR A 1 314 ? 46.155 37.264 -9.877 1.00 46.00 314 THR A CA 1
ATOM 2449 C C . THR A 1 314 ? 45.987 38.801 -9.691 1.00 46.00 314 THR A C 1
ATOM 2451 O O . THR A 1 314 ? 46.757 39.604 -10.195 1.00 46.00 314 THR A O 1
ATOM 2454 N N . ILE A 1 315 ? 45.058 39.140 -8.768 1.00 38.72 315 ILE A N 1
ATOM 2455 C CA . ILE A 1 315 ? 44.913 40.339 -7.886 1.00 38.72 315 ILE A CA 1
ATOM 2456 C C . ILE A 1 315 ? 43.669 41.221 -8.158 1.00 38.72 315 ILE A C 1
ATOM 2458 O O . ILE A 1 315 ? 43.424 41.674 -9.269 1.00 38.72 315 ILE A O 1
ATOM 2462 N N . ALA A 1 316 ? 42.890 41.463 -7.092 1.00 40.78 316 ALA A N 1
ATOM 2463 C CA . ALA A 1 316 ? 41.752 42.393 -7.014 1.00 40.78 316 ALA A CA 1
ATOM 2464 C C . ALA A 1 316 ? 42.170 43.738 -6.378 1.00 40.78 316 ALA A C 1
ATOM 2466 O O . ALA A 1 316 ? 43.231 43.801 -5.752 1.00 40.78 316 ALA A O 1
ATOM 2467 N N . PRO A 1 317 ? 41.332 44.792 -6.451 1.00 52.12 317 PRO A N 1
ATOM 2468 C CA . PRO A 1 317 ? 40.731 45.276 -5.193 1.00 52.12 317 PRO A CA 1
ATOM 2469 C C . PRO A 1 317 ? 39.313 45.900 -5.299 1.00 52.12 317 PRO A C 1
ATOM 2471 O O . PRO A 1 317 ? 38.848 46.220 -6.384 1.00 52.12 317 PRO A O 1
ATOM 2474 N N . ALA A 1 318 ? 38.677 46.051 -4.121 1.00 38.06 318 ALA A N 1
ATOM 2475 C CA . ALA A 1 318 ? 37.795 47.131 -3.604 1.00 38.06 318 ALA A CA 1
ATOM 2476 C C . ALA A 1 318 ? 37.038 48.093 -4.565 1.00 38.06 318 ALA A C 1
ATOM 2478 O O . ALA A 1 318 ? 37.578 48.532 -5.569 1.00 38.06 318 ALA A O 1
ATOM 2479 N N . ALA A 1 319 ? 35.858 48.647 -4.247 1.00 35.06 319 ALA A N 1
ATOM 2480 C CA . ALA A 1 319 ? 34.859 48.488 -3.170 1.00 35.06 319 ALA A CA 1
ATOM 2481 C C . ALA A 1 319 ? 33.622 49.359 -3.536 1.00 35.06 319 ALA A C 1
ATOM 2483 O O . ALA A 1 319 ? 33.706 50.126 -4.488 1.00 35.06 319 ALA A O 1
ATOM 2484 N N . VAL A 1 320 ? 32.517 49.291 -2.774 1.00 35.66 320 VAL A N 1
ATOM 2485 C CA . VAL A 1 320 ? 31.645 50.427 -2.353 1.00 35.66 320 VAL A CA 1
ATOM 2486 C C . VAL A 1 320 ? 30.550 49.881 -1.418 1.00 35.66 320 VAL A C 1
ATOM 2488 O O . VAL A 1 320 ? 30.116 48.739 -1.556 1.00 35.66 320 VAL A O 1
ATOM 2491 N N . ALA A 1 321 ? 30.159 50.677 -0.422 1.00 36.06 321 ALA A N 1
ATOM 2492 C CA . ALA A 1 321 ? 29.264 50.283 0.664 1.00 36.06 321 ALA A CA 1
ATOM 2493 C C . ALA A 1 321 ? 27.771 50.513 0.364 1.00 36.06 321 ALA A C 1
ATOM 2495 O O . ALA A 1 321 ? 27.409 51.411 -0.393 1.00 36.06 321 ALA A O 1
ATOM 2496 N N . ALA A 1 322 ? 26.912 49.791 1.088 1.00 34.97 322 ALA A N 1
ATOM 2497 C CA . ALA A 1 322 ? 25.578 50.257 1.457 1.00 34.97 322 ALA A CA 1
ATOM 2498 C C . ALA A 1 322 ? 25.269 49.801 2.893 1.00 34.97 322 ALA A C 1
ATOM 2500 O O . ALA A 1 322 ? 25.322 48.613 3.204 1.00 34.97 322 ALA A O 1
ATOM 2501 N N . VAL A 1 323 ? 24.995 50.768 3.769 1.00 35.19 323 VAL A N 1
ATOM 2502 C CA . VAL A 1 323 ? 24.634 50.569 5.179 1.00 35.19 323 VAL A CA 1
ATOM 2503 C C . VAL A 1 323 ? 23.117 50.624 5.308 1.00 35.19 323 VAL A C 1
ATOM 2505 O O . VAL A 1 323 ? 22.519 51.600 4.866 1.00 35.19 323 VAL A O 1
ATOM 2508 N N . THR A 1 324 ? 22.521 49.657 6.003 1.00 36.06 324 THR A N 1
ATOM 2509 C CA . THR A 1 324 ? 21.254 49.852 6.728 1.00 36.06 324 THR A CA 1
ATOM 2510 C C . THR A 1 324 ? 21.233 48.961 7.962 1.00 36.06 324 THR A C 1
ATOM 2512 O O . THR A 1 324 ? 21.071 47.746 7.852 1.00 36.06 324 THR A O 1
ATOM 2515 N N . ASP A 1 325 ? 21.367 49.582 9.131 1.00 33.66 325 ASP A N 1
ATOM 2516 C CA . ASP A 1 325 ? 20.953 48.993 10.400 1.00 33.66 325 ASP A CA 1
ATOM 2517 C C . ASP A 1 325 ? 19.442 48.748 10.415 1.00 33.66 325 ASP A C 1
ATOM 2519 O O . ASP A 1 325 ? 18.670 49.587 9.954 1.00 33.66 325 ASP A O 1
ATOM 2523 N N . PHE A 1 326 ? 19.017 47.668 11.071 1.00 31.89 326 PHE A N 1
ATOM 2524 C CA . PHE A 1 326 ? 17.758 47.676 11.813 1.00 31.89 326 PHE A CA 1
ATOM 2525 C C . PHE A 1 326 ? 17.896 46.837 13.086 1.00 31.89 326 PHE A C 1
ATOM 2527 O O . PHE A 1 326 ? 17.716 45.620 13.100 1.00 31.89 326 PHE A O 1
ATOM 2534 N N . HIS A 1 327 ? 18.214 47.515 14.188 1.00 33.53 327 HIS A N 1
ATOM 2535 C CA . HIS A 1 327 ? 17.916 47.001 15.517 1.00 33.53 327 HIS A CA 1
ATOM 2536 C C . HIS A 1 327 ? 16.397 46.953 15.716 1.00 33.53 327 HIS A C 1
ATOM 2538 O O . HIS A 1 327 ? 15.710 47.951 15.507 1.00 33.53 327 HIS A O 1
ATOM 2544 N N . SER A 1 328 ? 15.890 45.838 16.238 1.00 34.81 328 SER A N 1
ATOM 2545 C CA . SER A 1 328 ? 14.669 45.852 17.040 1.00 34.81 328 SER A CA 1
ATOM 2546 C C . SER A 1 328 ? 14.820 44.879 18.205 1.00 34.81 328 SER A C 1
ATOM 2548 O O . SER A 1 328 ? 15.106 43.697 18.017 1.00 34.81 328 SER A O 1
ATOM 2550 N N . ARG A 1 329 ? 14.681 45.408 19.423 1.00 35.28 329 ARG A N 1
ATOM 2551 C CA . ARG A 1 329 ? 14.605 44.650 20.676 1.00 35.28 329 ARG A CA 1
ATOM 2552 C C . ARG A 1 329 ? 13.181 44.759 21.217 1.00 35.28 329 ARG A C 1
ATOM 2554 O O . ARG A 1 329 ? 12.563 45.806 21.059 1.00 35.28 329 ARG A O 1
ATOM 2561 N N . HIS A 1 330 ? 12.778 43.753 21.995 1.00 33.12 330 HIS A N 1
ATOM 2562 C CA . HIS A 1 330 ? 11.506 43.685 22.730 1.00 33.12 330 HIS A CA 1
ATOM 2563 C C . HIS A 1 330 ? 10.266 43.544 21.807 1.00 33.12 330 HIS A C 1
ATOM 2565 O O . HIS A 1 330 ? 10.301 43.896 20.637 1.00 33.12 330 HIS A O 1
ATOM 2571 N N . SER A 1 331 ? 9.157 42.943 22.244 1.00 35.06 331 SER A N 1
ATOM 2572 C CA . SER A 1 331 ? 8.761 42.643 23.623 1.00 35.06 331 SER A CA 1
ATOM 2573 C C . SER A 1 331 ? 8.207 41.229 23.801 1.00 35.06 331 SER A C 1
ATOM 2575 O O . SER A 1 331 ? 7.636 40.645 22.884 1.00 35.06 331 SER A O 1
ATOM 2577 N N . LEU A 1 332 ? 8.324 40.721 25.030 1.00 40.62 332 LEU A N 1
ATOM 2578 C CA . LEU A 1 332 ? 7.348 39.776 25.564 1.00 40.62 332 LEU A CA 1
ATOM 2579 C C . LEU A 1 332 ? 6.002 40.500 25.633 1.00 40.62 332 LEU A C 1
ATOM 2581 O O . LEU A 1 332 ? 5.952 41.601 26.180 1.00 40.62 332 LEU A O 1
ATOM 2585 N N . ASP A 1 333 ? 4.931 39.887 25.140 1.00 36.22 333 ASP A N 1
ATOM 2586 C CA . ASP A 1 333 ? 3.605 40.184 25.671 1.00 36.22 333 ASP A CA 1
ATOM 2587 C C . ASP A 1 333 ? 2.679 38.974 25.520 1.00 36.22 333 ASP A C 1
ATOM 2589 O O . ASP A 1 333 ? 2.342 38.523 24.424 1.00 36.22 333 ASP A O 1
ATOM 2593 N N . SER A 1 334 ? 2.314 38.408 26.663 1.00 41.50 334 SER A N 1
ATOM 2594 C CA . SER A 1 334 ? 1.360 37.315 26.793 1.00 41.50 334 SER A CA 1
ATOM 2595 C C . SER A 1 334 ? -0.064 37.840 26.630 1.00 41.50 334 SER A C 1
ATOM 2597 O O . SER A 1 334 ? -0.470 38.734 27.376 1.00 41.50 334 SER A O 1
ATOM 2599 N N . ARG A 1 335 ? -0.872 37.232 25.754 1.00 35.50 335 ARG A N 1
ATOM 2600 C CA . ARG A 1 335 ? -2.336 37.388 25.791 1.00 35.50 335 ARG A CA 1
ATOM 2601 C C . ARG A 1 335 ? -3.075 36.053 25.643 1.00 35.50 335 ARG A C 1
ATOM 2603 O O . ARG A 1 335 ? -2.492 35.109 25.116 1.00 35.50 335 ARG A O 1
ATOM 2610 N N . PRO A 1 336 ? -4.290 35.956 26.217 1.00 43.53 336 PRO A N 1
ATOM 2611 C CA . PRO A 1 336 ? -4.721 34.734 26.890 1.00 43.53 336 PRO A CA 1
ATOM 2612 C C . PRO A 1 336 ? -5.653 33.853 26.055 1.00 43.53 336 PRO A C 1
ATOM 2614 O O . PRO A 1 336 ? -6.148 34.254 25.001 1.00 43.53 336 PRO A O 1
ATOM 2617 N N . ASP A 1 337 ? -5.928 32.671 26.605 1.00 40.41 337 ASP A N 1
ATOM 2618 C CA . ASP A 1 337 ? -6.919 31.714 26.126 1.00 40.41 337 ASP A CA 1
ATOM 2619 C C . ASP A 1 337 ? -8.286 32.343 25.830 1.00 40.41 337 ASP A C 1
ATOM 2621 O O . ASP A 1 337 ? -8.882 33.035 26.660 1.00 40.41 337 ASP A O 1
ATOM 2625 N N . ALA A 1 338 ? -8.824 32.015 24.656 1.00 39.34 338 ALA A N 1
ATOM 2626 C CA . ALA A 1 338 ? -10.194 32.322 24.276 1.00 39.34 338 ALA A CA 1
ATOM 2627 C C . ALA A 1 338 ? -11.065 31.058 24.330 1.00 39.34 338 ALA A C 1
ATOM 2629 O O . ALA A 1 338 ? -11.123 30.292 23.372 1.00 39.34 338 ALA A O 1
ATOM 2630 N N . SER A 1 339 ? -11.784 30.919 25.449 1.00 37.75 339 SER A N 1
ATOM 2631 C CA . SER A 1 339 ? -13.036 30.163 25.649 1.00 37.75 339 SER A CA 1
ATOM 2632 C C . SER A 1 339 ? -13.074 28.684 25.226 1.00 37.75 339 SER A C 1
ATOM 2634 O O . SER A 1 339 ? -13.032 28.354 24.047 1.00 37.75 339 SER A O 1
ATOM 2636 N N . SER A 1 340 ? -13.235 27.716 26.131 1.00 41.34 340 SER A N 1
ATOM 2637 C CA . SER A 1 340 ? -14.333 27.593 27.113 1.00 41.34 340 SER A CA 1
ATOM 2638 C C . SER A 1 340 ? -15.738 27.745 26.498 1.00 41.34 340 SER A C 1
ATOM 2640 O O . SER A 1 340 ? -16.408 28.767 26.602 1.00 41.34 340 SER A O 1
ATOM 2642 N N . PHE A 1 341 ? -16.212 26.667 25.876 1.00 43.00 341 PHE A N 1
ATOM 2643 C CA . PHE A 1 341 ? -17.639 26.399 25.694 1.00 43.00 341 PHE A CA 1
ATOM 2644 C C . PHE A 1 341 ? -17.930 24.986 26.215 1.00 43.00 341 PHE A C 1
ATOM 2646 O O . PHE A 1 341 ? -17.089 24.101 26.071 1.00 43.00 341 PHE A O 1
ATOM 2653 N N . TYR A 1 342 ? -19.114 24.809 26.808 1.00 44.00 342 TYR A N 1
ATOM 2654 C CA . TYR A 1 342 ? -19.558 23.640 27.591 1.00 44.00 342 TYR A CA 1
ATOM 2655 C C . TYR A 1 342 ? -18.958 23.528 28.999 1.00 44.00 342 TYR A C 1
ATOM 2657 O O . TYR A 1 342 ? -18.077 22.723 29.283 1.00 44.00 342 TYR A O 1
ATOM 2665 N N . ALA A 1 343 ? -19.542 24.312 29.906 1.00 35.88 343 ALA A N 1
ATOM 2666 C CA . ALA A 1 343 ? -19.649 23.941 31.311 1.00 35.88 343 ALA A CA 1
ATOM 2667 C C . ALA A 1 343 ? -20.965 23.171 31.556 1.00 35.88 343 ALA A C 1
ATOM 2669 O O . ALA A 1 343 ? -21.942 23.369 30.834 1.00 35.88 343 ALA A O 1
ATOM 2670 N N . ASN A 1 344 ? -20.982 22.391 32.640 1.00 34.88 344 ASN A N 1
ATOM 2671 C CA . ASN A 1 344 ? -22.151 21.835 33.338 1.00 34.88 344 ASN A CA 1
ATOM 2672 C C . ASN A 1 344 ? -22.942 20.702 32.645 1.00 34.88 344 ASN A C 1
ATOM 2674 O O . ASN A 1 344 ? -23.953 20.925 31.985 1.00 34.88 344 ASN A O 1
ATOM 2678 N N . GLY A 1 345 ? -22.545 19.465 32.959 1.00 33.59 345 GLY A N 1
ATOM 2679 C CA . GLY A 1 345 ? -23.409 18.280 33.000 1.00 33.59 345 GLY A CA 1
ATOM 2680 C C . GLY A 1 345 ? -23.240 17.610 34.368 1.00 33.59 345 GLY A C 1
ATOM 2681 O O . GLY A 1 345 ? -22.109 17.380 34.791 1.00 33.59 345 GLY A O 1
ATOM 2682 N N . VAL A 1 346 ? -24.339 17.401 35.095 1.00 37.34 346 VAL A N 1
ATOM 2683 C CA . VAL A 1 346 ? -24.344 16.986 36.512 1.00 37.34 346 VAL A CA 1
ATOM 2684 C C . VAL A 1 346 ? -23.951 15.513 36.675 1.00 37.34 346 VAL A C 1
ATOM 2686 O O . VAL A 1 346 ? -24.260 14.684 35.824 1.00 37.34 346 VAL A O 1
ATOM 2689 N N . ALA A 1 347 ? -23.280 15.191 37.783 1.00 39.84 347 ALA A N 1
ATOM 2690 C CA . ALA A 1 347 ? -22.992 13.817 38.174 1.00 39.84 347 ALA A CA 1
ATOM 2691 C C . ALA A 1 347 ? -24.237 13.140 38.770 1.00 39.84 347 ALA A C 1
ATOM 2693 O O . ALA A 1 347 ? -24.777 13.625 39.763 1.00 39.84 347 ALA A O 1
ATOM 2694 N N . GLU A 1 348 ? -24.622 11.983 38.233 1.00 42.88 348 GLU A N 1
ATOM 2695 C CA . GLU A 1 348 ? -25.455 11.014 38.948 1.00 42.88 348 GLU A CA 1
ATOM 2696 C C . GLU A 1 348 ? -24.639 9.753 39.228 1.00 42.88 348 GLU A C 1
ATOM 2698 O O . GLU A 1 348 ? -24.221 9.028 38.327 1.00 42.88 348 GLU A O 1
ATOM 2703 N N . SER A 1 349 ? -24.398 9.512 40.513 1.00 40.06 349 SER A N 1
ATOM 2704 C CA . SER A 1 349 ? -23.928 8.236 41.035 1.00 40.06 349 SER A CA 1
ATOM 2705 C C . SER A 1 349 ? -25.103 7.269 41.156 1.00 40.06 349 SER A C 1
ATOM 2707 O O . SER A 1 349 ? -26.086 7.605 41.817 1.00 40.06 349 SER A O 1
ATOM 2709 N N . TYR A 1 350 ? -24.954 6.049 40.646 1.00 41.28 350 TYR A N 1
ATOM 2710 C CA . TYR A 1 350 ? -25.747 4.906 41.096 1.00 41.28 350 TYR A CA 1
ATOM 2711 C C . TYR A 1 350 ? -24.827 3.816 41.649 1.00 41.28 350 TYR A C 1
ATOM 2713 O O . TYR A 1 350 ? -23.667 3.714 41.243 1.00 41.28 350 TYR A O 1
ATOM 2721 N N . MET A 1 351 ? -25.359 3.092 42.639 1.00 47.97 351 MET A N 1
ATOM 2722 C CA . MET A 1 351 ? -24.733 1.946 43.311 1.00 47.97 351 MET A CA 1
ATOM 2723 C C . MET A 1 351 ? -24.577 0.740 42.383 1.00 47.97 351 MET A C 1
ATOM 2725 O O . MET A 1 351 ? -25.432 0.590 41.482 1.00 47.97 351 MET A O 1
#

pLDDT: mean 72.76, std 21.87, range [31.89, 96.69]

Secondary structure (DSSP, 8-state):
--PPPP-----------PPPEEEEEEEEETTTEEEEES--HHHHHHHHHHHH-TTS-SEEEEEEEE-TTS-EEEEEEESS-GGG-SS--HHHHHHHHHHHHHHHHTT-EE-PPPPPP--SSPEEEEEEEEEESS--TT-----EEEEEEEEETTEEEEES--TTTHHHHHHHHHHHHTTTEEEEEE-STT-EEEEEPSS-TTS-SSSS----HHHHHHHHHHHTT--EEEEE--S---SS--EEEEEESSS--TT---THHHHHHHHTTSS---------------PPPPPPP----------------------------------------------------------